Protein AF-A0A3B9D272-F1 (afdb_monomer_lite)

Foldseek 3Di:
DDDDDDDDDDDDDDDDDDDPQDQDFPDWAWPDKDWAPNQDAQAPLGTKIKIKTKTKTKGQCPDPVNVVPPLLQQFDDDPVNIFIWMKIKIKIFRPPLVSAPPDEAEDAADQQKACPCCVQQVQDILRRGCHNVRCVNNRYIYMYIADACFADDDDNGIHIPGTQGHDPVGHDDDDDDADDDDDDPDDPDDDRDDPRGDDDDADPVCVVPPDDDDDPDPVD

pLDDT: mean 87.84, std 15.33, range [36.47, 98.75]

Structure (mmCIF, N/CA/C/O backbone):
data_AF-A0A3B9D272-F1
#
_entry.id   AF-A0A3B9D272-F1
#
loop_
_atom_site.group_PDB
_atom_site.id
_atom_site.type_symbol
_atom_site.label_atom_id
_atom_site.label_alt_id
_atom_site.label_comp_id
_atom_site.label_asym_id
_atom_site.label_entity_id
_atom_site.label_seq_id
_atom_site.pdbx_PDB_ins_code
_atom_site.Cartn_x
_atom_site.Cartn_y
_atom_site.Cartn_z
_atom_site.occupancy
_atom_site.B_iso_or_equiv
_atom_site.auth_seq_id
_atom_site.auth_comp_id
_atom_site.auth_asym_id
_atom_site.auth_atom_id
_atom_site.pdbx_PDB_model_num
ATOM 1 N N . MET A 1 1 ? 36.288 -69.028 22.303 1.00 39.47 1 MET A N 1
ATOM 2 C CA . MET A 1 1 ? 36.303 -68.341 20.995 1.00 39.47 1 MET A CA 1
ATOM 3 C C . MET A 1 1 ? 34.867 -67.950 20.667 1.00 39.47 1 MET A C 1
ATOM 5 O O . MET A 1 1 ? 34.052 -68.845 20.525 1.00 39.47 1 MET A O 1
ATOM 9 N N . SER A 1 2 ? 34.571 -66.645 20.681 1.00 36.47 2 SER A N 1
ATOM 10 C CA . SER A 1 2 ? 33.410 -65.940 20.092 1.00 36.47 2 SER A CA 1
ATOM 11 C C . SER A 1 2 ? 32.922 -64.832 21.037 1.00 36.47 2 SER A C 1
ATOM 13 O O . SER A 1 2 ? 32.119 -65.053 21.938 1.00 36.47 2 SER A O 1
ATOM 15 N N . PHE A 1 3 ? 33.484 -63.636 20.847 1.00 38.12 3 PHE A N 1
ATOM 16 C CA . PHE A 1 3 ? 32.979 -62.374 21.385 1.00 38.12 3 PHE A CA 1
ATOM 17 C C . PHE A 1 3 ? 32.005 -61.795 20.349 1.00 38.12 3 PHE A C 1
ATOM 19 O O . PHE A 1 3 ? 32.434 -61.419 19.259 1.00 38.12 3 PHE A O 1
ATOM 26 N N . PHE A 1 4 ? 30.713 -61.697 20.670 1.00 39.81 4 PHE A N 1
ATOM 27 C CA . PHE A 1 4 ? 29.760 -60.945 19.849 1.00 39.81 4 PHE A CA 1
ATOM 28 C C . PHE A 1 4 ? 29.815 -59.463 20.232 1.00 39.81 4 PHE A C 1
ATOM 30 O O . PHE A 1 4 ? 29.434 -59.061 21.330 1.00 39.81 4 PHE A O 1
ATOM 37 N N . ARG A 1 5 ? 30.331 -58.646 19.314 1.00 42.41 5 ARG A N 1
ATOM 38 C CA . ARG A 1 5 ? 30.467 -57.193 19.439 1.00 42.41 5 ARG A CA 1
ATOM 39 C C . ARG A 1 5 ? 29.167 -56.550 18.939 1.00 42.41 5 ARG A C 1
ATOM 41 O O . ARG A 1 5 ? 28.877 -56.608 17.749 1.00 42.41 5 ARG A O 1
ATOM 48 N N . GLN A 1 6 ? 28.364 -55.974 19.834 1.00 38.12 6 GLN A N 1
ATOM 49 C CA . GLN A 1 6 ? 27.169 -55.216 19.446 1.00 38.12 6 GLN A CA 1
ATOM 50 C C . GLN A 1 6 ? 27.585 -53.893 18.789 1.00 38.12 6 GLN A C 1
ATOM 52 O O . GLN A 1 6 ? 28.195 -53.038 19.430 1.00 38.12 6 GLN A O 1
ATOM 57 N N . ILE A 1 7 ? 27.253 -53.720 17.510 1.00 46.59 7 ILE A N 1
ATOM 58 C CA . ILE A 1 7 ? 27.381 -52.444 16.800 1.00 46.59 7 ILE A CA 1
ATOM 59 C C . ILE A 1 7 ? 26.098 -51.657 17.071 1.00 46.59 7 ILE A C 1
ATOM 61 O O . ILE A 1 7 ? 25.021 -52.028 16.611 1.00 46.59 7 ILE A O 1
ATOM 65 N N . ARG A 1 8 ? 26.203 -50.585 17.859 1.00 45.75 8 ARG A N 1
ATOM 66 C CA . ARG A 1 8 ? 25.129 -49.602 18.026 1.00 45.75 8 ARG A CA 1
ATOM 67 C C . ARG A 1 8 ? 25.249 -48.578 16.904 1.00 45.75 8 ARG A C 1
ATOM 69 O O . ARG A 1 8 ? 26.133 -47.728 16.939 1.00 45.75 8 ARG A O 1
ATOM 76 N N . THR A 1 9 ? 24.383 -48.678 15.905 1.00 41.66 9 THR A N 1
ATOM 77 C CA . THR A 1 9 ? 24.259 -47.667 14.852 1.00 41.66 9 THR A CA 1
ATOM 78 C C . THR A 1 9 ? 23.403 -46.522 15.386 1.00 41.66 9 THR A C 1
ATOM 80 O O . THR A 1 9 ? 22.190 -46.661 15.521 1.00 41.66 9 THR A O 1
ATOM 83 N N . THR A 1 10 ? 24.027 -45.398 15.730 1.00 49.62 10 THR A N 1
ATOM 84 C CA . THR A 1 10 ? 23.311 -44.160 16.062 1.00 49.62 10 THR A CA 1
ATOM 85 C C . THR A 1 10 ? 22.870 -43.497 14.760 1.00 49.62 10 THR A C 1
ATOM 87 O O . THR A 1 10 ? 23.707 -43.066 13.971 1.00 49.62 10 THR A O 1
ATOM 90 N N . VAL A 1 11 ? 21.561 -43.430 14.515 1.00 45.78 11 VAL A N 1
ATOM 91 C CA . VAL A 1 11 ? 20.984 -42.671 13.398 1.00 45.78 11 VAL A CA 1
ATOM 92 C C . VAL A 1 11 ? 20.774 -41.235 13.872 1.00 45.78 11 VAL A C 1
ATOM 94 O O . VAL A 1 11 ? 19.893 -40.974 14.687 1.00 45.78 11 VAL A O 1
ATOM 97 N N . SER A 1 12 ? 21.598 -40.307 13.387 1.00 45.62 12 SER A N 1
ATOM 98 C CA . SER A 1 12 ? 21.379 -38.873 13.589 1.00 45.62 12 SER A CA 1
ATOM 99 C C . SER A 1 12 ? 20.331 -38.379 12.596 1.00 45.62 12 SER A C 1
ATOM 101 O O . SER A 1 12 ? 20.553 -38.392 11.386 1.00 45.62 12 SER A O 1
ATOM 103 N N . LEU A 1 13 ? 19.182 -37.949 13.112 1.00 45.09 13 LEU A N 1
ATOM 104 C CA . LEU A 1 13 ? 18.126 -37.310 12.336 1.00 45.09 13 LEU A CA 1
ATOM 105 C C . LEU A 1 13 ? 18.532 -35.849 12.074 1.00 45.09 13 LEU A C 1
ATOM 107 O O . LEU A 1 13 ? 18.542 -35.035 12.994 1.00 45.09 13 LEU A O 1
ATOM 111 N N . ILE A 1 14 ? 18.907 -35.521 10.837 1.00 52.94 14 ILE A N 1
ATOM 112 C CA . ILE A 1 14 ? 19.152 -34.135 10.414 1.00 52.94 14 ILE A CA 1
ATOM 113 C C . ILE A 1 14 ? 17.802 -33.538 10.012 1.00 52.94 14 ILE A C 1
ATOM 115 O O . ILE A 1 14 ? 17.285 -33.816 8.931 1.00 52.94 14 ILE A O 1
ATOM 119 N N . THR A 1 15 ? 17.209 -32.737 10.892 1.00 50.25 15 THR A N 1
ATOM 120 C CA . THR A 1 15 ? 16.002 -31.964 10.589 1.00 50.25 15 THR A CA 1
ATOM 121 C C . THR A 1 15 ? 16.399 -30.718 9.801 1.00 50.25 15 THR A C 1
ATOM 123 O O . THR A 1 15 ? 16.953 -29.769 10.353 1.00 50.25 15 THR A O 1
ATOM 126 N N . LEU A 1 16 ? 16.132 -30.714 8.494 1.00 49.53 16 LEU A N 1
ATOM 127 C CA . LEU A 1 16 ? 16.293 -29.530 7.654 1.00 49.53 16 LEU A CA 1
ATOM 128 C C . LEU A 1 16 ? 15.109 -28.585 7.921 1.00 49.53 16 LEU A C 1
ATOM 130 O O . LEU A 1 16 ? 14.015 -28.787 7.398 1.00 49.53 16 LEU A O 1
ATOM 134 N N . VAL A 1 17 ? 15.299 -27.580 8.777 1.00 52.72 17 VAL A N 1
ATOM 135 C CA . VAL A 1 17 ? 14.299 -26.523 8.973 1.00 52.72 17 VAL A CA 1
ATOM 136 C C . VAL A 1 17 ? 14.410 -25.565 7.791 1.00 52.72 17 VAL A C 1
ATOM 138 O O . VAL A 1 17 ? 15.343 -24.771 7.711 1.00 52.72 17 VAL A O 1
ATOM 141 N N . ALA A 1 18 ? 13.479 -25.658 6.842 1.00 47.84 18 ALA A N 1
ATOM 142 C CA . ALA A 1 18 ? 13.326 -24.632 5.821 1.00 47.84 18 ALA A CA 1
ATOM 143 C C . ALA A 1 18 ? 12.748 -23.379 6.493 1.00 47.84 18 ALA A C 1
ATOM 145 O O . ALA A 1 18 ? 11.571 -23.359 6.852 1.00 47.84 18 ALA A O 1
ATOM 146 N N . ALA A 1 19 ? 13.572 -22.350 6.695 1.00 51.50 19 ALA A N 1
ATOM 147 C CA . ALA A 1 19 ? 13.067 -21.039 7.073 1.00 51.50 19 ALA A CA 1
ATOM 148 C C . ALA A 1 19 ? 12.277 -20.479 5.877 1.00 51.50 19 ALA A C 1
ATOM 150 O O . ALA A 1 19 ? 12.826 -20.417 4.771 1.00 51.50 19 ALA A O 1
ATOM 151 N N . PRO A 1 20 ? 10.995 -20.111 6.038 1.00 48.50 20 PRO A N 1
ATOM 152 C CA . PRO A 1 20 ? 10.310 -19.375 4.994 1.00 48.50 20 PRO A CA 1
ATOM 153 C C . PRO A 1 20 ? 11.036 -18.037 4.845 1.00 48.50 20 PRO A C 1
ATOM 155 O O . PRO A 1 20 ? 11.132 -17.274 5.801 1.00 48.50 20 PRO A O 1
ATOM 158 N N . ALA A 1 21 ? 11.564 -17.750 3.658 1.00 48.72 21 ALA A N 1
ATOM 159 C CA . ALA A 1 21 ? 11.986 -16.397 3.329 1.00 48.72 21 ALA A CA 1
ATOM 160 C C . ALA A 1 21 ? 10.716 -15.586 3.057 1.00 48.72 21 ALA A C 1
ATOM 162 O O . ALA A 1 21 ? 10.185 -15.526 1.947 1.00 48.72 21 ALA A O 1
ATOM 163 N N . ILE A 1 22 ? 10.169 -15.080 4.153 1.00 54.31 22 ILE A N 1
ATOM 164 C CA . ILE A 1 22 ? 9.138 -14.056 4.196 1.00 54.31 22 ILE A CA 1
ATOM 165 C C . ILE A 1 22 ? 9.867 -12.749 3.849 1.00 54.31 22 ILE A C 1
ATOM 167 O O . ILE A 1 22 ? 11.009 -12.571 4.270 1.00 54.31 22 ILE A O 1
ATOM 171 N N . ALA A 1 23 ? 9.263 -11.835 3.085 1.00 59.72 23 ALA A N 1
ATOM 172 C CA . ALA A 1 23 ? 9.734 -10.452 3.125 1.00 59.72 23 ALA A CA 1
ATOM 173 C C . ALA A 1 23 ? 9.679 -10.021 4.595 1.00 59.72 23 ALA A C 1
ATOM 175 O O . ALA A 1 23 ? 8.598 -9.959 5.181 1.00 59.72 23 ALA A O 1
ATOM 176 N N . GLU A 1 24 ? 10.836 -9.850 5.225 1.00 81.50 24 GLU A N 1
ATOM 177 C CA . GLU A 1 24 ? 10.879 -9.622 6.659 1.00 81.50 24 GLU A CA 1
ATOM 178 C C . GLU A 1 24 ? 10.400 -8.199 6.882 1.00 81.50 24 GLU A C 1
ATOM 180 O O . GLU A 1 24 ? 11.062 -7.233 6.515 1.00 81.50 24 GLU A O 1
ATOM 185 N N . LEU A 1 25 ? 9.190 -8.091 7.415 1.00 89.56 25 LEU A N 1
ATOM 186 C CA . LEU A 1 25 ? 8.688 -6.883 8.033 1.00 89.56 25 LEU A CA 1
ATOM 187 C C . LEU A 1 25 ? 9.717 -6.423 9.067 1.00 89.56 25 LEU A C 1
ATOM 189 O O . LEU A 1 25 ? 9.913 -7.096 10.080 1.00 89.56 25 LEU A O 1
ATOM 193 N N . THR A 1 26 ? 10.394 -5.315 8.790 1.00 93.31 26 THR A N 1
ATOM 194 C CA . THR A 1 26 ? 11.477 -4.816 9.639 1.00 93.31 26 THR A CA 1
ATOM 195 C C . THR A 1 26 ? 10.976 -3.796 10.646 1.00 93.31 26 THR A C 1
ATOM 197 O O . THR A 1 26 ? 11.473 -3.761 11.770 1.00 93.31 26 THR A O 1
ATOM 200 N N . GLU A 1 27 ? 9.980 -2.990 10.275 1.00 95.31 27 GLU A N 1
ATOM 201 C CA . GLU A 1 27 ? 9.506 -1.896 11.118 1.00 95.31 27 GLU A CA 1
ATOM 202 C C . GLU A 1 27 ? 8.062 -1.479 10.800 1.00 95.31 27 GLU A C 1
ATOM 204 O O . GLU A 1 27 ? 7.631 -1.450 9.645 1.00 95.31 27 GLU A O 1
ATOM 209 N N . PHE A 1 28 ? 7.331 -1.102 11.854 1.00 95.81 28 PHE A N 1
ATOM 210 C CA . PHE A 1 28 ? 6.101 -0.319 11.765 1.00 95.81 28 PHE A CA 1
ATOM 211 C C . PHE A 1 28 ? 6.378 1.107 12.230 1.00 95.81 28 PHE A C 1
ATOM 213 O O . PHE A 1 28 ? 6.487 1.368 13.429 1.00 95.81 28 PHE A O 1
ATOM 220 N N . GLU A 1 29 ? 6.424 2.040 11.293 1.00 97.81 29 GLU A N 1
ATOM 221 C CA . GLU A 1 29 ? 6.587 3.455 11.587 1.00 97.81 29 GLU A CA 1
ATOM 222 C C . GLU A 1 29 ? 5.207 4.112 11.686 1.00 97.81 29 GLU A C 1
ATOM 224 O O . GLU A 1 29 ? 4.547 4.366 10.680 1.00 97.81 29 GLU A O 1
ATOM 229 N N . ILE A 1 30 ? 4.737 4.390 12.903 1.00 98.06 30 ILE A N 1
ATOM 230 C CA . ILE A 1 30 ? 3.478 5.118 13.103 1.00 98.06 30 ILE A CA 1
ATOM 231 C C . ILE A 1 30 ? 3.755 6.617 13.088 1.00 98.06 30 ILE A C 1
ATOM 233 O O . ILE A 1 30 ? 4.339 7.158 14.024 1.00 98.06 30 ILE A O 1
ATOM 237 N N . THR A 1 31 ? 3.279 7.300 12.052 1.00 97.19 31 THR A N 1
ATOM 238 C CA . THR A 1 31 ? 3.516 8.736 11.859 1.00 97.19 31 THR A CA 1
ATOM 239 C C . THR A 1 31 ? 2.399 9.597 12.433 1.00 97.19 31 THR A C 1
ATOM 241 O O . THR A 1 31 ? 2.619 10.760 12.774 1.00 97.19 31 THR A O 1
ATOM 244 N N . ARG A 1 32 ? 1.178 9.055 12.555 1.00 97.69 32 ARG A N 1
ATOM 245 C CA . ARG A 1 32 ? 0.027 9.825 13.035 1.00 97.69 32 ARG A CA 1
ATOM 246 C C . ARG A 1 32 ? -1.024 8.955 13.707 1.00 97.69 32 ARG A C 1
ATOM 248 O O . ARG A 1 32 ? -1.359 7.882 13.217 1.00 97.69 32 ARG A O 1
ATOM 255 N N . ARG A 1 33 ? -1.602 9.477 14.789 1.00 98.19 33 ARG A N 1
ATOM 256 C CA . ARG A 1 33 ? -2.850 8.996 15.392 1.00 98.19 33 ARG A CA 1
ATOM 257 C C . ARG A 1 33 ? -3.806 10.167 15.551 1.00 98.19 33 ARG A C 1
ATOM 259 O O . ARG A 1 33 ? -3.387 11.241 15.974 1.00 98.19 33 ARG A O 1
ATOM 266 N N . GLU A 1 34 ? -5.062 9.987 15.172 1.00 98.12 34 GLU A N 1
ATOM 267 C CA . GLU A 1 34 ? -6.082 11.033 15.256 1.00 98.12 34 GLU A CA 1
ATOM 268 C C . GLU A 1 34 ? -7.479 10.443 15.500 1.00 98.12 34 GLU A C 1
ATOM 270 O O . GLU A 1 34 ? -7.737 9.313 15.079 1.00 98.12 34 GLU A O 1
ATOM 275 N N . PRO A 1 35 ? -8.419 11.197 16.097 1.00 98.44 35 PRO A N 1
ATOM 276 C CA . PRO A 1 35 ? -9.814 10.777 16.165 1.00 98.44 35 PRO A CA 1
ATOM 277 C C . PRO A 1 35 ? -10.397 10.537 14.768 1.00 98.44 35 PRO A C 1
ATOM 279 O O . PRO A 1 35 ? -10.338 11.395 13.883 1.00 98.44 35 PRO A O 1
ATOM 282 N N . PHE A 1 36 ? -11.015 9.378 14.563 1.00 98.44 36 PHE A N 1
ATOM 283 C CA . PHE A 1 36 ? -11.736 9.075 13.335 1.00 98.44 36 PHE A CA 1
ATOM 284 C C . PHE A 1 36 ? -13.126 9.719 13.353 1.00 98.44 36 PHE A C 1
ATOM 286 O O . PHE A 1 36 ? -13.784 9.791 14.390 1.00 98.44 36 PHE A O 1
ATOM 293 N N . ALA A 1 37 ? -13.584 10.191 12.187 1.00 97.00 37 ALA A N 1
ATOM 294 C CA . ALA A 1 37 ? -14.906 10.795 12.008 1.00 97.00 37 ALA A CA 1
ATOM 295 C C . ALA A 1 37 ? -15.230 11.910 13.028 1.00 97.00 37 ALA A C 1
ATOM 297 O O . ALA A 1 37 ? -16.355 12.004 13.515 1.00 97.00 37 ALA A O 1
ATOM 298 N N . GLY A 1 38 ? -14.230 12.728 13.378 1.00 96.50 38 GLY A N 1
ATOM 299 C CA . GLY A 1 38 ? -14.386 13.819 14.345 1.00 96.50 38 GLY A CA 1
ATOM 300 C C . GLY A 1 38 ? -14.637 13.355 15.784 1.00 96.50 38 GLY A C 1
ATOM 301 O O . GLY A 1 38 ? -15.215 14.108 16.557 1.00 96.50 38 GLY A O 1
ATOM 302 N N . GLY A 1 39 ? -14.251 12.123 16.137 1.00 97.25 39 GLY A N 1
ATOM 303 C CA . GLY A 1 39 ? -14.485 11.556 17.469 1.00 97.25 39 GLY A CA 1
ATOM 304 C C . GLY A 1 39 ? -15.893 10.993 17.668 1.00 97.25 39 GLY A C 1
ATOM 305 O O . GLY A 1 39 ? -16.286 10.732 18.800 1.00 97.25 39 GLY A O 1
ATOM 306 N N . LYS A 1 40 ? -16.661 10.798 16.586 1.00 97.75 40 LYS A N 1
ATOM 307 C CA . LYS A 1 40 ? -17.984 10.164 16.640 1.00 97.75 40 LYS A CA 1
ATOM 308 C C . LYS A 1 40 ? -17.913 8.813 17.361 1.00 97.75 40 LYS A C 1
ATOM 310 O O . LYS A 1 40 ? -17.079 7.971 17.033 1.00 97.75 40 LYS A O 1
ATOM 315 N N . GLU A 1 41 ? -18.851 8.589 18.274 1.00 98.25 41 GLU A N 1
ATOM 316 C CA . GLU A 1 41 ? -19.031 7.301 18.942 1.00 98.25 41 GLU A CA 1
ATOM 317 C C . GLU A 1 41 ? -19.864 6.327 18.096 1.00 98.25 41 GLU A C 1
ATOM 319 O O . GLU A 1 41 ? -20.805 6.711 17.390 1.00 98.25 41 GLU A O 1
ATOM 324 N N . PHE A 1 42 ? -19.530 5.038 18.181 1.00 98.38 42 PHE A N 1
ATOM 325 C CA . PHE A 1 42 ? -20.177 3.967 17.429 1.00 98.38 42 PHE A CA 1
ATOM 326 C C . PHE A 1 42 ? -20.789 2.921 18.363 1.00 98.38 42 PHE A C 1
ATOM 328 O O . PHE A 1 42 ? -20.230 1.849 18.591 1.00 98.38 42 PHE A O 1
ATOM 335 N N . GLY A 1 43 ? -21.991 3.211 18.865 1.00 97.19 43 GLY A N 1
ATOM 336 C CA . GLY A 1 43 ? -22.686 2.317 19.795 1.00 97.19 43 GLY A CA 1
ATOM 337 C C . GLY A 1 43 ? -21.885 2.122 21.083 1.00 97.19 43 GLY A C 1
ATOM 338 O O . GLY A 1 43 ? -21.223 3.044 21.544 1.00 97.19 43 GLY A O 1
ATOM 339 N N . THR A 1 44 ? -21.917 0.915 21.648 1.00 97.31 44 THR A N 1
ATOM 340 C CA . THR A 1 44 ? -21.217 0.601 22.906 1.00 97.31 44 THR A CA 1
ATOM 341 C C . THR A 1 44 ? -19.702 0.471 22.757 1.00 97.31 44 THR A C 1
ATOM 343 O O . THR A 1 44 ? -19.006 0.462 23.762 1.00 97.31 44 THR A O 1
ATOM 346 N N . VAL A 1 45 ? -19.185 0.373 21.526 1.00 98.44 45 VAL A N 1
ATOM 347 C CA . VAL A 1 45 ? -17.740 0.266 21.254 1.00 98.44 45 VAL A CA 1
ATOM 348 C C . VAL A 1 45 ? -17.028 1.609 21.465 1.00 98.44 45 VAL A C 1
ATOM 350 O O . VAL A 1 45 ? -15.835 1.636 21.749 1.00 98.44 45 VAL A O 1
ATOM 353 N N . GLY A 1 46 ? -17.758 2.725 21.350 1.00 98.50 46 GLY A N 1
ATOM 354 C CA . GLY A 1 46 ? -17.223 4.071 21.552 1.00 98.50 46 GLY A CA 1
ATOM 355 C C . GLY A 1 46 ? -16.562 4.673 20.310 1.00 98.50 46 GLY A C 1
ATOM 356 O O . GLY A 1 46 ? -16.881 4.317 19.170 1.00 98.50 46 GLY A O 1
ATOM 357 N N . ALA A 1 47 ? -15.698 5.663 20.532 1.00 98.50 47 ALA A N 1
ATOM 358 C CA . ALA A 1 47 ? -14.982 6.370 19.474 1.00 98.50 47 ALA A CA 1
ATOM 359 C C . ALA A 1 47 ? -13.875 5.508 18.846 1.00 98.50 47 ALA A C 1
ATOM 361 O O . ALA A 1 47 ? -13.381 4.550 19.442 1.00 98.50 47 ALA A O 1
ATOM 362 N N . TYR A 1 48 ? -13.476 5.867 17.628 1.00 98.69 48 TYR A N 1
ATOM 363 C CA . TYR A 1 48 ? -12.386 5.220 16.897 1.00 98.69 48 TYR A CA 1
ATOM 364 C C . TYR A 1 48 ? -11.238 6.194 16.660 1.00 98.69 48 TYR A C 1
ATOM 366 O O . TYR A 1 48 ? -11.448 7.401 16.528 1.00 98.69 48 TYR A O 1
ATOM 374 N N . GLU A 1 49 ? -10.039 5.648 16.509 1.00 98.56 49 GLU A N 1
ATOM 375 C CA . GLU A 1 49 ? -8.863 6.358 16.022 1.00 98.56 49 GLU A CA 1
ATOM 376 C C . GLU A 1 49 ? -8.522 5.920 14.597 1.00 98.56 49 GLU A C 1
ATOM 378 O O . GLU A 1 49 ? -8.724 4.765 14.210 1.00 98.56 49 GLU A O 1
ATOM 383 N N . ARG A 1 50 ? -7.963 6.851 13.822 1.00 98.50 50 ARG A N 1
ATOM 384 C CA . ARG A 1 50 ? -7.183 6.550 12.627 1.00 98.50 50 ARG A CA 1
ATOM 385 C C . ARG A 1 50 ? -5.707 6.603 12.977 1.00 98.50 50 ARG A C 1
ATOM 387 O O . ARG A 1 50 ? -5.214 7.619 13.458 1.00 98.50 50 ARG A O 1
ATOM 394 N N . ILE A 1 51 ? -5.013 5.521 12.665 1.00 98.44 51 ILE A N 1
ATOM 395 C CA . ILE A 1 51 ? -3.574 5.373 12.822 1.00 98.44 51 ILE A CA 1
ATOM 396 C C . ILE A 1 51 ? -2.985 5.268 11.416 1.00 98.44 51 ILE A C 1
ATOM 398 O O . ILE A 1 51 ? -3.348 4.367 10.662 1.00 98.44 51 ILE A O 1
ATOM 402 N N . SER A 1 52 ? -2.100 6.189 11.059 1.00 97.88 52 SER A N 1
ATOM 403 C CA . SER A 1 52 ? -1.411 6.208 9.770 1.00 97.88 52 SER A CA 1
ATOM 404 C C . SER A 1 52 ? 0.085 6.025 9.976 1.00 97.88 52 SER A C 1
ATOM 406 O O . SER A 1 52 ? 0.636 6.431 11.003 1.00 97.88 52 SER A O 1
ATOM 408 N N . GLY A 1 53 ? 0.738 5.415 8.996 1.00 97.56 53 GLY A N 1
ATOM 409 C CA . GLY A 1 53 ? 2.155 5.115 9.083 1.00 97.56 53 GLY A CA 1
ATOM 410 C C . GLY A 1 53 ? 2.717 4.519 7.807 1.00 97.56 53 GLY A C 1
ATOM 411 O O . GLY A 1 53 ? 2.043 4.496 6.777 1.00 97.56 53 GLY A O 1
ATOM 412 N N . THR A 1 54 ? 3.924 3.993 7.932 1.00 97.75 54 THR A N 1
ATOM 413 C CA . THR A 1 54 ? 4.654 3.281 6.889 1.00 97.75 54 THR A CA 1
ATOM 414 C C . THR A 1 54 ? 5.095 1.935 7.447 1.00 97.75 54 THR A C 1
ATOM 416 O O . THR A 1 54 ? 5.518 1.826 8.597 1.00 97.75 54 THR A O 1
ATOM 419 N N . VAL A 1 55 ? 4.966 0.891 6.641 1.00 97.38 55 VAL A N 1
ATOM 420 C CA . VAL A 1 55 ? 5.489 -0.440 6.942 1.00 97.38 55 VAL A CA 1
ATOM 421 C C . VAL A 1 55 ? 6.751 -0.646 6.124 1.00 97.38 55 VAL A C 1
ATOM 423 O O . VAL A 1 55 ? 6.705 -0.475 4.907 1.00 97.38 55 VAL A O 1
ATOM 426 N N . HIS A 1 56 ? 7.856 -1.010 6.768 1.00 97.62 56 HIS A N 1
ATOM 427 C CA . HIS A 1 56 ? 9.138 -1.244 6.104 1.00 97.62 56 HIS A CA 1
ATOM 428 C C . HIS A 1 56 ? 9.428 -2.739 5.993 1.00 97.62 56 HIS A C 1
ATOM 430 O O . HIS A 1 56 ? 9.136 -3.517 6.906 1.00 97.62 56 HIS A O 1
ATOM 436 N N . PHE A 1 57 ? 10.002 -3.139 4.861 1.00 96.00 57 PHE A N 1
ATOM 437 C CA . PHE A 1 57 ? 10.288 -4.527 4.520 1.00 96.00 57 PHE A CA 1
ATOM 438 C C . PHE A 1 57 ? 11.712 -4.679 3.998 1.00 96.00 57 PHE A C 1
ATOM 440 O O . PHE A 1 57 ? 12.243 -3.792 3.326 1.00 96.00 57 PHE A O 1
ATOM 447 N N . SER A 1 58 ? 12.291 -5.855 4.240 1.00 95.44 58 SER A N 1
ATOM 448 C CA . SER A 1 58 ? 13.582 -6.253 3.689 1.00 95.44 58 SER A CA 1
ATOM 449 C C . SER A 1 58 ? 13.522 -7.671 3.128 1.00 95.44 58 SER A C 1
ATOM 451 O O . SER A 1 58 ? 13.212 -8.633 3.839 1.00 95.44 58 SER A O 1
ATOM 453 N N . ILE A 1 59 ? 13.846 -7.834 1.846 1.00 93.81 59 ILE A N 1
ATOM 454 C CA . ILE A 1 59 ? 13.824 -9.130 1.160 1.00 93.81 59 ILE A CA 1
ATOM 455 C C . ILE A 1 59 ? 15.233 -9.551 0.737 1.00 93.81 59 ILE A C 1
ATOM 457 O O . ILE A 1 59 ? 16.008 -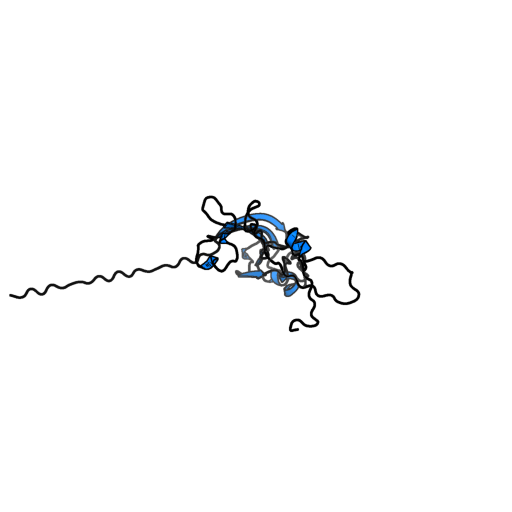8.753 0.211 1.00 93.81 59 ILE A O 1
ATOM 461 N N . ASP A 1 60 ? 15.572 -10.815 0.992 1.00 93.25 60 ASP A N 1
ATOM 462 C CA . ASP A 1 60 ? 16.777 -11.441 0.445 1.00 93.25 60 ASP A CA 1
ATOM 463 C C . ASP A 1 60 ? 16.511 -11.819 -1.024 1.00 93.25 60 ASP A C 1
ATOM 465 O O . ASP A 1 60 ? 15.668 -12.691 -1.279 1.00 93.25 60 ASP A O 1
ATOM 469 N N . PRO A 1 61 ? 17.197 -11.194 -2.000 1.00 93.50 61 PRO A N 1
ATOM 470 C CA . PRO A 1 61 ? 16.985 -11.480 -3.416 1.00 93.50 61 PRO A CA 1
ATOM 471 C C . PRO A 1 61 ? 17.454 -12.887 -3.822 1.00 93.50 61 PRO A C 1
ATOM 473 O O . PRO A 1 61 ? 17.040 -13.395 -4.861 1.00 93.50 61 PRO A O 1
ATOM 476 N N . THR A 1 62 ? 18.304 -13.536 -3.021 1.00 92.25 62 THR A N 1
ATOM 477 C CA . THR A 1 62 ? 18.857 -14.870 -3.308 1.00 92.25 62 THR A CA 1
ATOM 478 C C . THR A 1 62 ? 18.012 -16.010 -2.743 1.00 92.25 62 THR A C 1
ATOM 480 O O . THR A 1 62 ? 18.174 -17.168 -3.146 1.00 92.25 62 THR A O 1
ATOM 483 N N . ALA A 1 63 ? 17.076 -15.699 -1.843 1.00 91.62 63 ALA A N 1
ATOM 484 C CA . ALA A 1 63 ? 16.226 -16.696 -1.223 1.00 91.62 63 ALA A CA 1
ATOM 485 C C . ALA A 1 63 ? 15.297 -17.374 -2.240 1.00 91.62 63 ALA A C 1
ATOM 487 O O . ALA A 1 63 ? 14.763 -16.756 -3.160 1.00 91.62 63 ALA A O 1
ATOM 488 N N . LYS A 1 64 ? 15.048 -18.673 -2.043 1.00 90.31 64 LYS A N 1
ATOM 489 C CA . LYS A 1 64 ? 14.259 -19.492 -2.978 1.00 90.31 64 LYS A CA 1
ATOM 490 C C . LYS A 1 64 ? 12.836 -18.960 -3.209 1.00 90.31 64 LYS A C 1
ATOM 492 O O . LYS A 1 64 ? 12.331 -19.076 -4.319 1.00 90.31 64 LYS A O 1
ATOM 497 N N . SER A 1 65 ? 12.187 -18.398 -2.189 1.00 86.94 65 SER A N 1
ATOM 498 C CA . SER A 1 65 ? 10.846 -17.799 -2.319 1.00 86.94 65 SER A CA 1
ATOM 499 C C . SER A 1 65 ? 10.851 -16.501 -3.129 1.00 86.94 65 SER A C 1
ATOM 501 O O . SER A 1 65 ? 9.857 -16.189 -3.776 1.00 86.94 65 SER A O 1
ATOM 503 N N . SER A 1 66 ? 11.970 -15.780 -3.141 1.00 90.56 66 SER A N 1
ATOM 504 C CA . SER A 1 66 ? 12.137 -14.510 -3.847 1.00 90.56 66 SER A CA 1
ATOM 505 C C . SER A 1 66 ? 12.382 -14.687 -5.348 1.00 90.56 66 SER A C 1
ATOM 507 O O . SER A 1 66 ? 12.147 -13.764 -6.117 1.00 90.56 66 SER A O 1
ATOM 509 N N . GLN A 1 67 ? 12.798 -15.879 -5.791 1.00 87.44 67 GLN A N 1
ATOM 510 C CA . GLN A 1 67 ? 13.141 -16.166 -7.195 1.00 87.44 67 GLN A CA 1
ATOM 511 C C . GLN A 1 67 ? 11.967 -16.021 -8.175 1.00 87.44 67 GLN A C 1
ATOM 513 O O . GLN A 1 67 ? 12.182 -15.953 -9.382 1.00 87.44 67 GLN A O 1
ATOM 518 N N . GLN A 1 68 ? 10.728 -16.001 -7.678 1.00 92.06 68 GLN A N 1
ATOM 519 C CA . GLN A 1 68 ? 9.538 -15.760 -8.501 1.00 92.06 68 GLN A CA 1
ATOM 520 C C . GLN A 1 68 ? 9.277 -14.268 -8.752 1.00 92.06 68 GLN A C 1
ATOM 522 O O . GLN A 1 68 ? 8.443 -13.931 -9.591 1.00 92.06 68 GLN A O 1
ATOM 527 N N . ILE A 1 69 ? 9.962 -13.376 -8.031 1.00 92.25 69 ILE A N 1
ATOM 528 C CA . ILE A 1 69 ? 9.809 -11.930 -8.174 1.00 92.25 69 ILE A CA 1
ATOM 529 C C . ILE A 1 69 ? 10.708 -11.473 -9.319 1.00 92.25 69 ILE A C 1
ATOM 531 O O . ILE A 1 69 ? 11.933 -11.576 -9.255 1.00 92.25 69 ILE A O 1
ATOM 535 N N . VAL A 1 70 ? 10.073 -10.974 -10.375 1.00 92.25 70 VAL A N 1
ATOM 536 C CA . VAL A 1 70 ? 10.753 -10.501 -11.583 1.00 92.25 70 VAL A CA 1
ATOM 537 C C . VAL A 1 70 ? 11.691 -9.343 -11.242 1.00 92.25 70 VAL A C 1
ATOM 539 O O . VAL A 1 70 ? 11.343 -8.457 -10.465 1.00 92.25 70 VAL A O 1
ATOM 542 N N . ASP A 1 71 ? 12.890 -9.382 -11.824 1.00 92.31 71 ASP A N 1
ATOM 543 C CA . ASP A 1 71 ? 13.941 -8.363 -11.728 1.00 92.31 71 ASP A CA 1
ATOM 544 C C . ASP A 1 71 ? 14.444 -8.024 -10.318 1.00 92.31 71 ASP A C 1
ATOM 546 O O . ASP A 1 71 ? 15.254 -7.108 -10.155 1.00 92.31 71 ASP A O 1
ATOM 550 N N . LEU A 1 72 ? 14.062 -8.793 -9.295 1.00 93.50 72 LEU A N 1
ATOM 551 C CA . LEU A 1 72 ? 14.493 -8.544 -7.923 1.00 93.50 72 LEU A CA 1
ATOM 552 C C . LEU A 1 72 ? 16.020 -8.604 -7.773 1.00 93.50 72 LEU A C 1
ATOM 554 O O . LEU A 1 72 ? 16.601 -7.803 -7.047 1.00 93.50 72 LEU A O 1
ATOM 558 N N . GLN A 1 73 ? 16.689 -9.495 -8.510 1.00 92.31 73 GLN A N 1
ATOM 559 C CA . GLN A 1 73 ? 18.152 -9.599 -8.540 1.00 92.31 73 GLN A CA 1
ATOM 560 C C . GLN A 1 73 ? 18.852 -8.352 -9.104 1.00 92.31 73 GLN A C 1
ATOM 562 O O . GLN A 1 73 ? 20.068 -8.214 -8.978 1.00 92.31 73 GLN A O 1
ATOM 567 N N . HIS A 1 74 ? 18.108 -7.473 -9.773 1.00 93.69 74 HIS A N 1
ATOM 568 C CA . HIS A 1 74 ? 18.613 -6.222 -10.323 1.00 93.69 74 HIS A CA 1
ATOM 569 C C . HIS A 1 74 ? 18.279 -5.017 -9.438 1.00 93.69 74 HIS A C 1
ATOM 571 O O . HIS A 1 74 ? 18.752 -3.916 -9.722 1.00 93.69 74 HIS A O 1
ATOM 577 N N . ALA A 1 75 ? 17.474 -5.190 -8.388 1.00 94.06 75 ALA A N 1
ATOM 578 C CA . ALA A 1 75 ? 17.146 -4.117 -7.464 1.00 94.06 75 ALA A CA 1
ATOM 579 C C . ALA A 1 75 ? 18.365 -3.713 -6.613 1.00 94.06 75 ALA A C 1
ATOM 581 O O . ALA A 1 75 ? 19.206 -4.555 -6.286 1.00 94.06 75 ALA A O 1
ATOM 582 N N . PRO A 1 76 ? 18.486 -2.426 -6.241 1.00 94.25 76 PRO A N 1
ATOM 583 C CA . PRO A 1 76 ? 19.529 -1.979 -5.332 1.00 94.25 76 PRO A CA 1
ATOM 584 C C . PRO A 1 76 ? 19.400 -2.669 -3.970 1.00 94.25 76 PRO A C 1
ATOM 586 O O . PRO A 1 76 ? 18.302 -2.804 -3.426 1.00 94.25 76 PRO A O 1
ATOM 589 N N . THR A 1 77 ? 20.544 -3.052 -3.406 1.00 95.31 77 THR A N 1
ATOM 590 C CA . THR A 1 77 ? 20.635 -3.668 -2.081 1.00 95.31 77 THR A CA 1
ATOM 591 C C . THR A 1 77 ? 21.331 -2.754 -1.080 1.00 95.31 77 THR A C 1
ATOM 593 O O . THR A 1 77 ? 22.171 -1.930 -1.447 1.00 95.31 77 THR A O 1
ATOM 596 N N . ASP A 1 78 ? 21.024 -2.933 0.199 1.00 95.06 78 ASP A N 1
ATOM 597 C CA . ASP A 1 78 ? 21.775 -2.328 1.297 1.00 95.06 78 ASP A CA 1
ATOM 598 C C . ASP A 1 78 ? 23.134 -3.015 1.547 1.00 95.06 78 ASP A C 1
ATOM 600 O O . ASP A 1 78 ? 23.559 -3.917 0.818 1.00 95.06 78 ASP A O 1
ATOM 604 N N . ALA A 1 79 ? 23.831 -2.583 2.605 1.00 96.50 79 ALA A N 1
ATOM 605 C CA . ALA A 1 79 ? 25.120 -3.139 3.023 1.00 96.50 79 ALA A CA 1
ATOM 606 C C . ALA A 1 79 ? 25.047 -4.613 3.470 1.00 96.50 79 ALA A C 1
ATOM 608 O O . ALA A 1 79 ? 26.076 -5.283 3.531 1.00 96.50 79 ALA A O 1
ATOM 609 N N . SER A 1 80 ? 23.851 -5.117 3.776 1.00 93.94 80 SER A N 1
ATOM 610 C CA . SER A 1 80 ? 23.589 -6.520 4.099 1.00 93.94 80 SER A CA 1
ATOM 611 C C . SER A 1 80 ? 23.185 -7.338 2.869 1.00 93.94 80 SER A C 1
ATOM 613 O O . SER A 1 80 ? 22.902 -8.527 3.003 1.00 93.94 80 SER A O 1
ATOM 615 N N . GLY A 1 81 ? 23.175 -6.735 1.676 1.00 95.06 81 GLY A N 1
ATOM 616 C CA . GLY A 1 81 ? 22.803 -7.404 0.432 1.00 95.06 81 GLY A CA 1
ATOM 617 C C . GLY A 1 81 ? 21.296 -7.617 0.276 1.00 95.06 81 GLY A C 1
ATOM 618 O O . GLY A 1 81 ? 20.889 -8.443 -0.538 1.00 95.06 81 GLY A O 1
ATOM 619 N N . ARG A 1 82 ? 20.461 -6.893 1.034 1.00 95.50 82 ARG A N 1
ATOM 620 C CA . ARG A 1 82 ? 19.000 -7.040 1.002 1.00 95.50 82 ARG A CA 1
ATOM 621 C C . ARG A 1 82 ? 18.332 -5.884 0.277 1.00 95.50 82 ARG A C 1
ATOM 623 O O . ARG A 1 82 ? 18.820 -4.756 0.297 1.00 95.50 82 ARG A O 1
ATOM 630 N N . VAL A 1 83 ? 17.205 -6.168 -0.365 1.00 95.94 83 VAL A N 1
ATOM 631 C CA . VAL A 1 83 ? 16.395 -5.166 -1.063 1.00 95.94 83 VAL A CA 1
ATOM 632 C C . VAL A 1 83 ? 15.365 -4.620 -0.081 1.00 95.94 83 VAL A C 1
ATOM 634 O O . VAL A 1 83 ? 14.556 -5.377 0.458 1.00 95.94 83 VAL A O 1
ATOM 637 N N . ASN A 1 84 ? 15.391 -3.310 0.150 1.00 96.12 84 ASN A N 1
ATOM 638 C CA . ASN A 1 84 ? 14.469 -2.643 1.065 1.00 96.12 84 ASN A CA 1
ATOM 639 C C . ASN A 1 84 ? 13.369 -1.919 0.292 1.00 96.12 84 ASN A C 1
ATOM 641 O O . ASN A 1 84 ? 13.622 -1.311 -0.749 1.00 96.12 84 ASN A O 1
ATOM 645 N N . PHE A 1 85 ? 12.153 -1.983 0.816 1.00 96.25 85 PHE A N 1
ATOM 646 C CA . PHE A 1 85 ? 10.981 -1.304 0.273 1.00 96.25 85 PHE A CA 1
ATOM 647 C C . PHE A 1 85 ? 9.989 -1.022 1.399 1.00 96.25 85 PHE A C 1
ATOM 649 O O . PHE A 1 85 ? 10.132 -1.536 2.511 1.00 96.25 85 PHE A O 1
ATOM 656 N N . SER A 1 86 ? 8.978 -0.204 1.132 1.00 97.44 86 SER A N 1
ATOM 657 C CA . SER A 1 86 ? 7.975 0.132 2.140 1.00 97.44 86 SER A CA 1
ATOM 658 C C . SER A 1 86 ? 6.572 0.216 1.555 1.00 97.44 86 SER A C 1
ATOM 660 O O . SER A 1 86 ? 6.387 0.145 0.344 1.00 97.44 86 SER A O 1
ATOM 662 N N . ALA A 1 87 ? 5.559 0.322 2.406 1.00 97.12 87 ALA A N 1
ATOM 663 C CA . ALA A 1 87 ? 4.183 0.550 1.988 1.00 97.12 87 ALA A CA 1
ATOM 664 C C . ALA A 1 87 ? 3.458 1.454 2.979 1.00 97.12 87 ALA A C 1
ATOM 666 O O . ALA A 1 87 ? 3.675 1.361 4.189 1.00 97.12 87 ALA A O 1
ATOM 667 N N . ASP A 1 88 ? 2.548 2.283 2.478 1.00 97.31 88 ASP A N 1
ATOM 668 C CA . ASP A 1 88 ? 1.681 3.083 3.341 1.00 97.31 88 ASP A CA 1
ATOM 669 C C . ASP A 1 88 ? 0.808 2.169 4.213 1.00 97.31 88 ASP A C 1
ATOM 671 O O . ASP A 1 88 ? 0.352 1.120 3.755 1.00 97.31 88 ASP A O 1
ATOM 675 N N . LEU A 1 89 ? 0.502 2.599 5.437 1.00 97.50 89 LEU A N 1
ATOM 676 C CA . LEU A 1 89 ? -0.367 1.919 6.397 1.00 97.50 89 LEU A CA 1
ATOM 677 C C . LEU A 1 89 ? -1.506 2.836 6.834 1.00 97.50 89 LEU A C 1
ATOM 679 O O . LEU A 1 89 ? -1.319 4.018 7.127 1.00 97.50 89 LEU A O 1
ATOM 683 N N . THR A 1 90 ? -2.708 2.282 6.946 1.00 97.94 90 THR A N 1
ATOM 684 C CA . THR A 1 90 ? -3.816 2.929 7.649 1.00 97.94 90 THR A CA 1
ATOM 685 C C . THR A 1 90 ? -4.577 1.889 8.451 1.00 97.94 90 THR A C 1
ATOM 687 O O . THR A 1 90 ? -4.967 0.853 7.917 1.00 97.94 90 THR A O 1
ATOM 690 N N . ILE A 1 91 ? -4.825 2.187 9.721 1.00 98.38 91 ILE A N 1
ATOM 691 C CA . ILE A 1 91 ? -5.619 1.366 10.627 1.00 98.38 91 ILE A CA 1
ATOM 692 C C . ILE A 1 91 ? -6.746 2.226 11.197 1.00 98.38 91 ILE A C 1
ATOM 694 O O . ILE A 1 91 ? -6.525 3.369 11.594 1.00 98.38 91 ILE A O 1
ATOM 698 N N . LEU A 1 92 ? -7.954 1.671 11.248 1.00 98.62 92 LEU A N 1
ATOM 699 C CA . LEU A 1 92 ? -9.040 2.162 12.089 1.00 98.62 92 LEU A CA 1
ATOM 700 C C . LEU A 1 92 ? -9.234 1.181 13.238 1.00 98.62 92 LEU A C 1
ATOM 702 O O . LEU A 1 92 ? -9.447 -0.006 12.993 1.00 98.62 92 LEU A O 1
ATOM 706 N N . ALA A 1 93 ? -9.176 1.667 14.472 1.00 98.62 93 ALA A N 1
ATOM 707 C CA . ALA A 1 93 ? -9.342 0.845 15.667 1.00 98.62 93 ALA A CA 1
ATOM 708 C C . ALA A 1 93 ? -10.177 1.582 16.725 1.00 98.62 93 ALA A C 1
ATOM 710 O O . ALA A 1 93 ? -10.164 2.817 16.736 1.00 98.62 93 ALA A O 1
ATOM 711 N N . PRO A 1 94 ? -10.892 0.863 17.612 1.00 98.56 94 PRO A N 1
ATOM 712 C CA . PRO A 1 94 ? -11.493 1.472 18.794 1.00 98.56 94 PRO A CA 1
ATOM 713 C C . PRO A 1 94 ? -10.446 2.246 19.602 1.00 98.56 94 PRO A C 1
ATOM 715 O O . PRO A 1 94 ? -9.330 1.756 19.780 1.00 98.56 94 PRO A O 1
ATOM 718 N N . ALA A 1 95 ? -10.807 3.426 20.110 1.00 98.31 95 ALA A N 1
ATOM 719 C CA . ALA A 1 95 ? -9.933 4.191 21.001 1.00 98.31 95 ALA A CA 1
ATOM 720 C C . ALA A 1 95 ? -9.665 3.428 22.314 1.00 98.31 95 ALA A C 1
ATOM 722 O O . ALA A 1 95 ? -8.553 3.448 22.834 1.00 98.31 95 ALA A O 1
ATOM 723 N N . ASP A 1 96 ? -10.668 2.693 22.808 1.00 97.88 96 ASP A N 1
ATOM 724 C CA . ASP A 1 96 ? -10.499 1.666 23.837 1.00 97.88 96 ASP A CA 1
ATOM 725 C C . ASP A 1 96 ? -10.396 0.283 23.180 1.00 97.88 96 ASP A C 1
ATOM 727 O O . ASP A 1 96 ? -11.396 -0.326 22.790 1.00 97.88 96 ASP A O 1
ATOM 731 N N . LEU A 1 97 ? -9.171 -0.235 23.074 1.00 97.19 97 LEU A N 1
ATOM 732 C CA . LEU A 1 97 ? -8.902 -1.533 22.452 1.00 97.19 97 LEU A CA 1
ATOM 733 C C . LEU A 1 97 ? -9.547 -2.720 23.185 1.00 97.19 97 LEU A C 1
ATOM 735 O O . LEU A 1 97 ? -9.684 -3.780 22.576 1.00 97.19 97 LEU A O 1
ATOM 739 N N . SER A 1 98 ? -9.987 -2.570 24.441 1.00 97.56 98 SER A N 1
ATOM 740 C CA . SER A 1 98 ? -10.750 -3.623 25.129 1.00 97.56 98 SER A CA 1
ATOM 741 C C . SER A 1 98 ? -12.120 -3.877 24.485 1.00 97.56 98 SER A C 1
ATOM 743 O O . SER A 1 98 ? -12.673 -4.965 24.628 1.00 97.56 98 SER A O 1
ATOM 745 N N . GLN A 1 99 ? -12.631 -2.907 23.715 1.00 98.12 99 GLN A N 1
ATOM 746 C CA . GLN A 1 99 ? -13.874 -3.015 22.945 1.00 98.12 99 GLN A CA 1
ATOM 747 C C . GLN A 1 99 ? -13.668 -3.600 21.538 1.00 98.12 99 GLN A C 1
ATOM 749 O O . GLN A 1 99 ? -14.621 -3.724 20.762 1.00 98.12 99 GLN A O 1
ATOM 754 N N . ALA A 1 100 ? -12.431 -3.946 21.168 1.00 97.38 100 ALA A N 1
ATOM 755 C CA . ALA A 1 100 ? -12.153 -4.563 19.881 1.00 97.38 100 ALA A CA 1
ATOM 756 C C . ALA A 1 100 ? -12.706 -5.994 19.814 1.00 97.38 100 ALA A C 1
ATOM 758 O O . ALA A 1 100 ? -12.689 -6.753 20.779 1.00 97.38 100 ALA A O 1
ATOM 759 N N . ARG A 1 101 ? -13.120 -6.413 18.617 1.00 95.62 101 ARG A N 1
ATOM 760 C CA . ARG A 1 101 ? -13.692 -7.742 18.340 1.00 95.62 101 ARG A CA 1
ATOM 761 C C . ARG A 1 101 ? -12.690 -8.897 18.506 1.00 95.62 101 ARG A C 1
ATOM 763 O O . ARG A 1 101 ? -13.072 -10.056 18.392 1.00 95.62 101 ARG A O 1
ATOM 770 N N . GLY A 1 102 ? -11.404 -8.598 18.698 1.00 94.31 102 GLY A N 1
ATOM 771 C CA . GLY A 1 102 ? -10.321 -9.589 18.701 1.00 94.31 102 GLY A CA 1
ATOM 772 C C . GLY A 1 102 ? -9.932 -10.100 17.306 1.00 94.31 102 GLY A C 1
ATOM 773 O O . GLY A 1 102 ? -9.184 -11.066 17.197 1.00 94.31 102 GLY A O 1
ATOM 774 N N . ALA A 1 103 ? -10.425 -9.464 16.239 1.00 94.81 103 ALA A N 1
ATOM 775 C CA . ALA A 1 103 ? -10.079 -9.768 14.854 1.00 94.81 103 ALA A CA 1
ATOM 776 C C . ALA A 1 103 ? -9.921 -8.481 14.032 1.00 94.81 103 ALA A C 1
ATOM 778 O O . ALA A 1 103 ? -10.558 -7.461 14.322 1.00 94.81 103 ALA A O 1
ATOM 779 N N . ALA A 1 104 ? -9.094 -8.556 12.988 1.00 97.12 104 ALA A N 1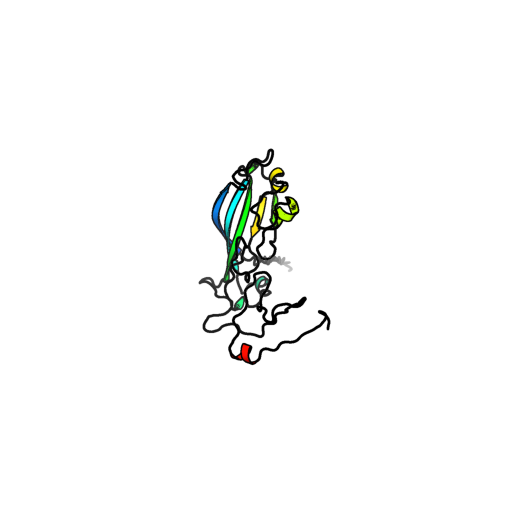
ATOM 780 C CA . ALA A 1 104 ? -8.893 -7.480 12.028 1.00 97.12 104 ALA A CA 1
ATOM 781 C C . ALA A 1 104 ? -9.507 -7.836 10.668 1.00 97.12 104 ALA A C 1
ATOM 783 O O . ALA A 1 104 ? -9.391 -8.966 10.195 1.00 97.12 104 ALA A O 1
ATOM 784 N N . LEU A 1 105 ? -10.130 -6.847 10.034 1.00 98.00 105 LEU A N 1
ATOM 785 C CA . LEU A 1 105 ? -10.499 -6.871 8.628 1.00 98.00 105 LEU A CA 1
ATOM 786 C C . LEU A 1 105 ? -9.377 -6.197 7.837 1.00 98.00 105 LEU A C 1
ATOM 788 O O . LEU A 1 105 ? -9.230 -4.976 7.891 1.00 98.00 105 LEU A O 1
ATOM 792 N N . TYR A 1 106 ? -8.595 -6.984 7.107 1.00 97.44 106 TYR A N 1
ATOM 793 C CA . TYR A 1 106 ? -7.605 -6.456 6.175 1.00 97.44 106 TYR A CA 1
ATOM 794 C C . TYR A 1 106 ? -8.233 -6.305 4.785 1.00 97.44 106 TYR A C 1
ATOM 796 O O . TYR A 1 106 ? -8.708 -7.283 4.209 1.00 97.44 106 TYR A O 1
ATOM 804 N N . ASP A 1 107 ? -8.257 -5.081 4.263 1.00 94.75 107 ASP A N 1
ATOM 805 C CA . ASP A 1 107 ? -8.760 -4.773 2.924 1.00 94.75 107 ASP A CA 1
ATOM 806 C C . ASP A 1 107 ? -7.586 -4.566 1.965 1.00 94.75 107 ASP A C 1
ATOM 808 O O . ASP A 1 107 ? -6.862 -3.564 2.036 1.00 94.75 107 ASP A O 1
ATOM 812 N N . VAL A 1 108 ? -7.430 -5.527 1.049 1.00 92.69 108 VAL A N 1
ATOM 813 C CA . VAL A 1 108 ? -6.587 -5.388 -0.141 1.00 92.69 108 VAL A CA 1
ATOM 814 C C . VAL A 1 108 ? -7.220 -4.301 -1.006 1.00 92.69 108 VAL A C 1
ATOM 816 O O . VAL A 1 108 ? -8.109 -4.556 -1.819 1.00 92.69 108 VAL A O 1
ATOM 819 N N . ASN A 1 109 ? -6.781 -3.063 -0.786 1.00 93.00 109 ASN A N 1
ATOM 820 C CA . ASN A 1 109 ? -7.341 -1.901 -1.459 1.00 93.00 109 ASN A CA 1
ATOM 821 C C . ASN A 1 109 ? -7.276 -2.038 -2.988 1.00 93.00 109 ASN A C 1
ATOM 823 O O . ASN A 1 109 ? -6.411 -2.706 -3.548 1.00 93.00 109 ASN A O 1
ATOM 827 N N . ASN A 1 110 ? -8.175 -1.357 -3.693 1.00 93.00 110 ASN A N 1
ATOM 828 C CA . ASN A 1 110 ? -8.151 -1.367 -5.152 1.00 93.00 110 ASN A CA 1
ATOM 829 C C . ASN A 1 110 ? -7.367 -0.160 -5.665 1.00 93.00 110 ASN A C 1
ATOM 831 O O . ASN A 1 110 ? -7.868 0.970 -5.601 1.00 93.00 110 ASN A O 1
ATOM 835 N N . ARG A 1 111 ? -6.151 -0.391 -6.175 1.00 92.44 111 ARG A N 1
ATOM 836 C CA . ARG A 1 111 ? -5.261 0.667 -6.687 1.00 92.44 111 ARG A CA 1
ATOM 837 C C . ARG A 1 111 ? -5.089 1.797 -5.666 1.00 92.44 111 ARG A C 1
ATOM 839 O O . ARG A 1 111 ? -5.348 2.966 -5.955 1.00 92.44 111 ARG A O 1
ATOM 846 N N . GLY A 1 112 ? -4.800 1.419 -4.420 1.00 93.56 112 GLY A N 1
ATOM 847 C CA . GLY A 1 112 ? -4.629 2.329 -3.289 1.00 93.56 112 GLY A CA 1
ATOM 848 C C . GLY A 1 112 ? -5.918 2.920 -2.704 1.00 93.56 112 GLY A C 1
ATOM 849 O O . GLY A 1 112 ? -5.854 3.637 -1.703 1.00 93.56 112 GLY A O 1
ATOM 850 N N . ASN A 1 113 ? -7.099 2.637 -3.267 1.00 93.38 113 ASN A N 1
ATOM 851 C CA . ASN A 1 113 ? -8.373 3.116 -2.725 1.00 93.38 113 ASN A CA 1
ATOM 852 C C . ASN A 1 113 ? -8.891 2.198 -1.618 1.00 93.38 113 ASN A C 1
ATOM 854 O O . ASN A 1 113 ? -9.195 1.034 -1.860 1.00 93.38 113 ASN A O 1
ATOM 858 N N . LYS A 1 114 ? -9.069 2.747 -0.416 1.00 94.81 114 LYS A N 1
ATOM 859 C CA . LYS A 1 114 ? -9.645 2.047 0.743 1.00 94.81 114 LYS A CA 1
ATOM 860 C C . LYS A 1 114 ? -11.142 1.790 0.522 1.00 94.81 114 LYS A C 1
ATOM 862 O O . LYS A 1 114 ? -11.908 2.757 0.462 1.00 94.81 114 LYS A O 1
ATOM 867 N N . LEU A 1 115 ? -11.564 0.528 0.391 1.00 95.06 115 LEU A N 1
ATOM 868 C CA . LEU A 1 115 ? -12.923 0.147 -0.023 1.00 95.06 115 LEU A CA 1
ATOM 869 C C . LEU A 1 115 ? -13.780 -0.463 1.089 1.00 95.06 115 LEU A C 1
ATOM 871 O O . LEU A 1 115 ? -15.003 -0.448 0.959 1.00 95.06 115 LEU A O 1
ATOM 875 N N . ALA A 1 116 ? -13.192 -0.937 2.190 1.00 97.00 116 ALA A N 1
ATOM 876 C CA . ALA A 1 116 ? -13.937 -1.621 3.249 1.00 97.00 116 ALA A CA 1
ATOM 877 C C . ALA A 1 116 ? -15.140 -0.802 3.750 1.00 97.00 116 ALA A C 1
ATOM 879 O O . ALA A 1 116 ? -16.239 -1.330 3.899 1.00 97.00 116 ALA A O 1
ATOM 880 N N . LEU A 1 117 ? -14.981 0.515 3.937 1.00 97.19 117 LEU A N 1
ATOM 881 C CA . LEU A 1 117 ? -16.095 1.361 4.386 1.00 97.19 117 LEU A CA 1
ATOM 882 C C . LEU A 1 117 ? -17.171 1.546 3.308 1.00 97.19 117 LEU A C 1
ATOM 884 O O . LEU A 1 117 ? -18.341 1.714 3.645 1.00 97.19 117 LEU A O 1
ATOM 888 N N . SER A 1 118 ? -16.813 1.469 2.026 1.00 95.75 118 SER A N 1
ATOM 889 C CA . SER A 1 118 ? -17.785 1.459 0.930 1.00 95.75 118 SER A CA 1
ATOM 890 C C . SER A 1 118 ? -18.649 0.202 0.996 1.00 95.75 118 SER A C 1
ATOM 892 O O . SER A 1 118 ? -19.875 0.295 1.023 1.00 95.75 118 SER A O 1
ATOM 894 N N . PHE A 1 119 ? -18.007 -0.966 1.098 1.00 96.06 119 PHE A N 1
ATOM 895 C CA . PHE A 1 119 ? -18.688 -2.258 1.062 1.00 96.06 119 PHE A CA 1
ATOM 896 C C . PHE A 1 119 ? -19.518 -2.541 2.311 1.00 96.06 119 PHE A C 1
ATOM 898 O O . PHE A 1 119 ? -20.648 -3.008 2.198 1.00 96.06 119 PHE A O 1
ATOM 905 N N . PHE A 1 120 ? -18.979 -2.252 3.494 1.00 97.69 120 PHE A N 1
ATOM 906 C CA . PHE A 1 120 ? -19.605 -2.666 4.748 1.00 97.69 120 PHE A CA 1
ATOM 907 C C . PHE A 1 120 ? -20.382 -1.551 5.443 1.00 97.69 120 PHE A C 1
ATOM 909 O O . PHE A 1 120 ? -21.353 -1.846 6.132 1.00 97.69 120 PHE A O 1
ATOM 916 N N . ASN A 1 121 ? -19.996 -0.286 5.246 1.00 98.00 121 ASN A N 1
ATOM 917 C CA . ASN A 1 121 ? -20.625 0.841 5.935 1.00 98.00 121 ASN A CA 1
ATOM 918 C C . ASN A 1 121 ? -21.390 1.796 5.010 1.00 98.00 121 ASN A C 1
ATOM 920 O O . ASN A 1 121 ? -21.930 2.790 5.492 1.00 98.00 121 ASN A O 1
ATOM 924 N N . ARG A 1 122 ? -21.404 1.578 3.687 1.00 96.88 122 ARG A N 1
ATOM 925 C CA . ARG A 1 122 ? -21.966 2.538 2.712 1.00 96.88 122 ARG A CA 1
ATOM 926 C C . ARG A 1 122 ? -21.320 3.934 2.804 1.00 96.88 122 ARG A C 1
ATOM 928 O O . ARG A 1 122 ? -21.955 4.945 2.523 1.00 96.88 122 ARG A O 1
ATOM 935 N N . GLY A 1 123 ? -20.054 3.996 3.223 1.00 94.50 123 GLY A N 1
ATOM 936 C CA . GLY A 1 123 ? -19.295 5.238 3.410 1.00 94.50 123 GLY A CA 1
ATOM 937 C C . GLY A 1 123 ? -18.661 5.792 2.131 1.00 94.50 123 GLY A C 1
ATOM 938 O O . GLY A 1 123 ? -18.072 6.867 2.159 1.00 94.50 123 GLY A O 1
ATOM 939 N N . GLY A 1 124 ? -18.769 5.085 1.005 1.00 90.75 124 GLY A N 1
ATOM 940 C CA . GLY A 1 124 ? -17.999 5.389 -0.201 1.00 90.75 124 GLY A CA 1
ATOM 941 C C . GLY A 1 124 ? -16.514 5.022 -0.068 1.00 90.75 124 GLY A C 1
ATOM 942 O O . GLY A 1 124 ? -16.066 4.470 0.941 1.00 90.75 124 GLY A O 1
ATOM 943 N N . SER A 1 125 ? -15.744 5.285 -1.122 1.00 86.38 125 SER A N 1
ATOM 944 C CA . SER A 1 125 ? -14.310 4.979 -1.184 1.00 86.38 125 SER A CA 1
ATOM 945 C C . SER A 1 125 ? -13.453 5.995 -0.422 1.00 86.38 125 SER A C 1
ATOM 947 O O . SER A 1 125 ? -13.830 7.152 -0.259 1.00 86.38 125 SER A O 1
ATOM 949 N N . GLY A 1 126 ? -12.252 5.581 -0.015 1.00 88.06 126 GLY A N 1
ATOM 950 C CA . GLY A 1 126 ? -11.228 6.468 0.550 1.00 88.06 126 GLY A CA 1
ATOM 951 C C . GLY A 1 126 ? -11.083 6.389 2.070 1.00 88.06 126 GLY A C 1
ATOM 952 O O . GLY A 1 126 ? -10.146 6.964 2.618 1.00 88.06 126 GLY A O 1
ATOM 953 N N . GLY A 1 127 ? -11.944 5.635 2.763 1.00 91.25 127 GLY A N 1
ATOM 954 C CA . GLY A 1 127 ? -11.771 5.316 4.190 1.00 91.25 127 GLY A CA 1
ATOM 955 C C . GLY A 1 127 ? -11.928 6.506 5.151 1.00 91.25 127 GLY A C 1
ATOM 956 O O . GLY A 1 127 ? -11.491 6.442 6.302 1.00 91.25 127 GLY A O 1
ATOM 957 N N . SER A 1 128 ? -12.514 7.616 4.690 1.00 93.62 128 SER A N 1
ATOM 958 C CA . SER A 1 128 ? -12.700 8.836 5.487 1.00 93.62 128 SER A CA 1
ATOM 959 C C . SER A 1 128 ? -14.094 8.966 6.091 1.00 93.62 128 SER A C 1
ATOM 961 O O . SER A 1 128 ? -14.223 9.423 7.225 1.00 93.62 128 SER A O 1
ATOM 963 N N . ASN A 1 129 ? -15.119 8.539 5.358 1.00 95.69 129 ASN A N 1
ATOM 964 C CA . ASN A 1 129 ? -16.504 8.616 5.787 1.00 95.69 129 ASN A CA 1
ATOM 965 C C . ASN A 1 129 ? -16.912 7.304 6.480 1.00 95.69 129 ASN A C 1
ATOM 967 O O . ASN A 1 129 ? -16.858 6.240 5.856 1.00 95.69 129 ASN A O 1
ATOM 971 N N . PRO A 1 130 ? -17.345 7.352 7.753 1.00 97.25 130 PRO A N 1
ATOM 972 C CA . PRO A 1 130 ? -17.775 6.159 8.470 1.00 97.25 130 PRO A CA 1
ATOM 973 C C . PRO A 1 130 ? -1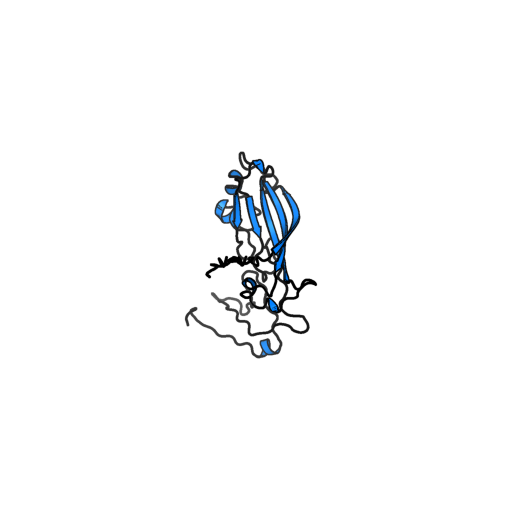9.060 5.546 7.911 1.00 97.25 130 PRO A C 1
ATOM 975 O O . PRO A 1 130 ? -19.353 4.411 8.274 1.00 97.25 130 PRO A O 1
ATOM 978 N N . GLY A 1 131 ? -19.825 6.271 7.085 1.00 97.50 131 GLY A N 1
ATOM 979 C CA . GLY A 1 131 ? -21.127 5.848 6.580 1.00 97.50 131 GLY A CA 1
ATOM 980 C C . GLY A 1 131 ? -22.094 5.533 7.718 1.00 97.50 131 GLY A C 1
ATOM 981 O O . GLY A 1 131 ? -22.183 6.266 8.709 1.00 97.50 131 GLY A O 1
ATOM 982 N N . ASP A 1 132 ? -22.782 4.402 7.602 1.00 97.81 132 ASP A N 1
ATOM 983 C CA . ASP A 1 132 ? -23.612 3.888 8.676 1.00 97.81 132 ASP A 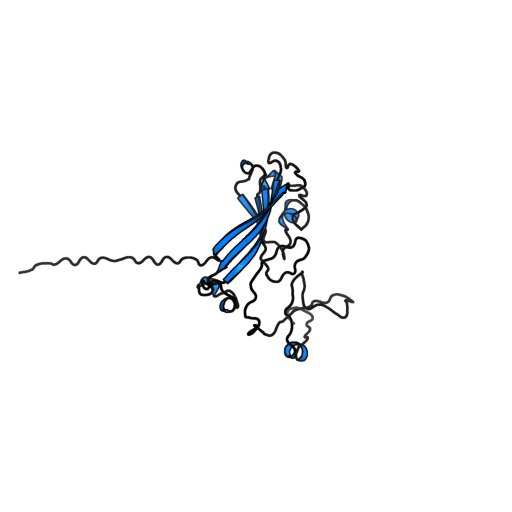CA 1
ATOM 984 C C . ASP A 1 132 ? -22.793 3.359 9.859 1.00 97.81 132 ASP A C 1
ATOM 986 O O . ASP A 1 132 ? -23.384 3.192 10.907 1.00 97.81 132 ASP A O 1
ATOM 990 N N . GLY A 1 133 ? -21.476 3.143 9.773 1.00 98.12 133 GLY A N 1
ATOM 991 C CA . GLY A 1 133 ? -20.637 2.711 10.898 1.00 98.12 133 GLY A CA 1
ATOM 992 C C . GLY A 1 133 ? -20.781 1.240 11.310 1.00 98.12 133 GLY A C 1
ATOM 993 O O . GLY A 1 133 ? -20.436 0.911 12.446 1.00 98.12 133 GLY A O 1
ATOM 994 N N . PHE A 1 134 ? -21.305 0.361 10.445 1.00 98.31 134 PHE A N 1
ATOM 995 C CA . PHE A 1 134 ? -21.497 -1.064 10.746 1.00 98.31 134 PHE A CA 1
ATOM 996 C C . PHE A 1 134 ? -20.250 -1.731 11.332 1.00 98.31 134 PHE A C 1
ATOM 998 O O . PHE A 1 134 ? -20.340 -2.304 12.416 1.00 98.31 134 PHE A O 1
ATOM 1005 N N . LEU A 1 135 ? -19.091 -1.626 10.675 1.00 98.50 135 LEU A N 1
ATOM 1006 C CA . LEU A 1 135 ? -17.850 -2.233 11.168 1.00 98.50 135 LEU A CA 1
ATOM 1007 C C . LEU A 1 135 ? -17.473 -1.709 12.562 1.00 98.50 135 LEU A C 1
ATOM 1009 O O . LEU A 1 135 ? -17.144 -2.496 13.450 1.00 98.50 135 LEU A O 1
ATOM 1013 N N . MET A 1 136 ? -17.606 -0.398 12.777 1.00 98.56 136 MET A N 1
ATOM 1014 C CA . MET A 1 136 ? -17.199 0.256 14.020 1.00 98.56 136 MET A CA 1
ATOM 1015 C C . MET A 1 136 ? -18.072 -0.157 15.203 1.00 98.56 136 MET A C 1
ATOM 1017 O O . MET A 1 136 ? -17.552 -0.505 16.261 1.00 98.56 136 MET A O 1
ATOM 1021 N N . ARG A 1 137 ? -19.394 -0.218 14.998 1.00 98.38 137 ARG A N 1
ATOM 1022 C CA . ARG A 1 137 ? -20.352 -0.702 16.007 1.00 98.38 137 ARG A CA 1
ATOM 1023 C C . ARG A 1 137 ? -20.106 -2.142 16.458 1.00 98.38 137 ARG A C 1
ATOM 1025 O O . ARG A 1 137 ? -20.633 -2.543 17.487 1.00 98.38 137 ARG A O 1
ATOM 1032 N N . HIS A 1 138 ? -19.357 -2.919 15.679 1.00 98.06 138 HIS A N 1
ATOM 1033 C CA . HIS A 1 138 ? -19.061 -4.324 15.955 1.00 98.06 138 HIS A CA 1
ATOM 1034 C C . HIS A 1 138 ? -17.609 -4.564 16.390 1.00 98.06 138 HIS A C 1
ATOM 1036 O O . HIS A 1 138 ? -17.190 -5.723 16.441 1.00 98.06 138 HIS A O 1
ATOM 1042 N N . GLY A 1 139 ? -16.854 -3.499 16.686 1.00 98.31 139 GLY A N 1
ATOM 1043 C CA . GLY A 1 139 ? -15.506 -3.595 17.251 1.00 98.31 139 GLY A CA 1
ATOM 1044 C C . GLY A 1 139 ? -14.421 -3.987 16.248 1.00 98.31 139 GLY A C 1
ATOM 1045 O O . GLY A 1 139 ? -13.345 -4.413 16.665 1.00 98.31 139 GLY A O 1
ATOM 1046 N N . TRP A 1 140 ? -14.681 -3.927 14.939 1.00 98.62 140 TRP A N 1
ATOM 1047 C CA . TRP A 1 140 ? -13.692 -4.345 13.946 1.00 98.62 140 TRP A CA 1
ATOM 1048 C C . TRP A 1 140 ? -12.518 -3.373 13.872 1.00 98.62 140 TRP A C 1
ATOM 1050 O O . TRP A 1 140 ? -12.702 -2.190 13.596 1.00 98.62 140 TRP A O 1
ATOM 1060 N N . VAL A 1 141 ? -11.303 -3.906 14.000 1.00 98.75 141 VAL A N 1
ATOM 1061 C CA . VAL A 1 141 ? -10.102 -3.210 13.532 1.00 98.75 141 VAL A CA 1
ATOM 1062 C C . VAL A 1 141 ? -10.048 -3.356 12.015 1.00 98.75 141 VAL A C 1
ATOM 1064 O O . VAL A 1 141 ? -10.135 -4.471 11.506 1.00 98.75 141 VAL A O 1
ATOM 1067 N N . VAL A 1 142 ? -9.921 -2.254 11.282 1.00 98.56 142 VAL A N 1
ATOM 1068 C CA . VAL A 1 142 ? -9.829 -2.263 9.815 1.00 98.56 142 VAL A CA 1
ATOM 1069 C C . VAL A 1 142 ? -8.437 -1.820 9.406 1.00 98.56 142 VAL A C 1
ATOM 1071 O O . VAL A 1 142 ? -7.976 -0.777 9.859 1.00 98.56 142 VAL A O 1
ATOM 1074 N N . VAL A 1 143 ? -7.772 -2.599 8.560 1.00 98.25 143 VAL A N 1
ATOM 1075 C CA . VAL A 1 143 ? -6.383 -2.371 8.155 1.00 98.25 143 VAL A CA 1
ATOM 1076 C C . VAL A 1 143 ? -6.298 -2.291 6.638 1.00 98.25 143 VAL A C 1
ATOM 1078 O O . VAL A 1 143 ? -6.882 -3.105 5.927 1.00 98.25 143 VAL A O 1
ATOM 1081 N N . TRP A 1 144 ? -5.519 -1.332 6.155 1.00 97.75 144 TRP A N 1
ATOM 1082 C CA . TRP A 1 144 ? -5.120 -1.209 4.762 1.00 97.75 144 TRP A CA 1
ATOM 1083 C C . TRP A 1 144 ? -3.612 -1.026 4.677 1.00 97.75 144 TRP A C 1
ATOM 1085 O O . TRP A 1 144 ? -3.039 -0.317 5.506 1.00 97.75 144 TRP A O 1
ATOM 1095 N N . SER A 1 145 ? -2.996 -1.568 3.629 1.00 96.38 145 SER A N 1
ATOM 1096 C CA . SER A 1 145 ? -1.642 -1.183 3.232 1.00 96.38 145 SER A CA 1
ATOM 1097 C C . SER A 1 145 ? -1.527 -0.993 1.727 1.00 96.38 145 SER A C 1
ATOM 1099 O O . SER A 1 145 ? -2.262 -1.621 0.967 1.00 96.38 145 SER A O 1
ATOM 1101 N N . GLY A 1 146 ? -0.608 -0.144 1.278 1.00 95.62 146 GLY A N 1
ATOM 1102 C CA . GLY A 1 146 ? -0.249 -0.100 -0.138 1.00 95.62 146 GLY A CA 1
ATOM 1103 C C . GLY A 1 146 ? 0.272 -1.457 -0.625 1.00 95.62 146 GLY A C 1
ATOM 1104 O O . GLY A 1 146 ? 0.908 -2.189 0.133 1.00 95.62 146 GLY A O 1
ATOM 1105 N N . TRP A 1 147 ? -0.034 -1.812 -1.872 1.00 92.88 147 TRP A N 1
ATOM 1106 C CA . TRP A 1 147 ? 0.444 -3.059 -2.492 1.00 92.88 147 TRP A CA 1
ATOM 1107 C C . TRP A 1 147 ? 0.942 -2.872 -3.927 1.00 92.88 147 TRP A C 1
ATOM 1109 O O . TRP A 1 147 ? 1.669 -3.715 -4.440 1.00 92.88 147 TRP A O 1
ATOM 1119 N N . ASP A 1 148 ? 0.561 -1.770 -4.565 1.00 93.00 148 ASP A N 1
ATOM 1120 C CA . ASP A 1 148 ? 0.870 -1.475 -5.955 1.00 93.00 148 ASP A CA 1
ATOM 1121 C C . ASP A 1 148 ? 1.960 -0.398 -6.015 1.00 93.00 148 ASP A C 1
ATOM 1123 O O . ASP A 1 148 ? 1.802 0.697 -5.459 1.00 93.00 148 ASP A O 1
ATOM 1127 N N . GLY A 1 149 ? 3.087 -0.770 -6.628 1.00 91.31 149 GLY A N 1
ATOM 1128 C CA . GLY A 1 149 ? 4.309 0.027 -6.707 1.00 91.31 149 GLY A CA 1
ATOM 1129 C C . GLY A 1 149 ? 4.338 1.043 -7.844 1.00 91.31 149 GLY A C 1
ATOM 1130 O O . GLY A 1 149 ? 5.238 1.878 -7.893 1.00 91.31 149 GLY A O 1
ATOM 1131 N N . GLU A 1 150 ? 3.372 0.984 -8.761 1.00 90.19 150 GLU A N 1
ATOM 1132 C CA . GLU A 1 150 ? 3.349 1.833 -9.953 1.00 90.19 150 GLU A CA 1
ATOM 1133 C C . GLU A 1 150 ? 2.329 2.968 -9.850 1.00 90.19 150 GLU A C 1
ATOM 1135 O O . GLU A 1 150 ? 2.242 3.807 -10.746 1.00 90.19 150 GLU A O 1
ATOM 1140 N N . LEU A 1 151 ? 1.543 3.033 -8.774 1.00 93.25 151 LEU A N 1
ATOM 1141 C CA . LEU A 1 151 ? 0.561 4.097 -8.588 1.00 93.25 151 LEU A CA 1
ATOM 1142 C C . LEU A 1 151 ? 1.241 5.459 -8.465 1.00 93.25 151 LEU A C 1
ATOM 1144 O O . LEU A 1 151 ? 2.195 5.628 -7.713 1.00 93.25 151 LEU A O 1
ATOM 1148 N N . LEU A 1 152 ? 0.692 6.462 -9.146 1.00 89.69 152 LEU A N 1
ATOM 1149 C CA . LEU A 1 152 ? 1.047 7.860 -8.934 1.00 89.69 152 LEU A CA 1
ATOM 1150 C C . LEU A 1 152 ? 0.381 8.380 -7.651 1.00 89.69 152 LEU A C 1
ATOM 1152 O O . LEU A 1 152 ? -0.786 8.038 -7.390 1.00 89.69 152 LEU A O 1
ATOM 1156 N N . PRO A 1 153 ? 1.079 9.234 -6.878 1.00 85.06 153 PRO A N 1
ATOM 1157 C CA . PRO A 1 153 ? 0.525 9.811 -5.663 1.00 85.06 153 PRO A CA 1
ATOM 1158 C C . PRO A 1 153 ? -0.633 10.744 -6.027 1.00 85.06 153 PRO A C 1
ATOM 1160 O O . PRO A 1 153 ? -0.463 11.721 -6.756 1.00 85.06 153 PRO A O 1
ATOM 1163 N N . GLU A 1 154 ? -1.830 10.438 -5.530 1.00 83.00 154 GLU A N 1
ATOM 1164 C CA . GLU A 1 154 ? -3.029 11.237 -5.775 1.00 83.00 154 GLU A CA 1
ATOM 1165 C C . GLU A 1 154 ? -4.008 11.107 -4.603 1.00 83.00 154 GLU A C 1
ATOM 1167 O O . GLU A 1 154 ? -4.461 10.011 -4.261 1.00 83.00 154 GLU A O 1
ATOM 1172 N N . GLY A 1 155 ? -4.366 12.237 -3.990 1.00 82.56 155 GLY A N 1
ATOM 1173 C CA . GLY A 1 155 ? -5.317 12.270 -2.880 1.00 82.56 155 GLY A CA 1
ATOM 1174 C C . GLY A 1 155 ? -4.898 11.363 -1.718 1.00 82.56 155 GLY A C 1
ATOM 1175 O O . GLY A 1 155 ? -3.811 11.506 -1.172 1.00 82.56 155 GLY A O 1
ATOM 1176 N N . ALA A 1 156 ? -5.781 10.440 -1.327 1.00 81.12 156 ALA A N 1
ATOM 1177 C CA . ALA A 1 156 ? -5.567 9.504 -0.216 1.00 81.12 156 ALA A CA 1
ATOM 1178 C C . ALA A 1 156 ? -5.219 8.073 -0.678 1.00 81.12 156 ALA A C 1
ATOM 1180 O O . ALA A 1 156 ? -5.481 7.109 0.061 1.00 81.12 156 ALA A O 1
ATOM 1181 N N . ARG A 1 157 ? -4.712 7.933 -1.912 1.00 89.94 157 ARG A N 1
ATOM 1182 C CA . ARG A 1 157 ? -4.301 6.659 -2.510 1.00 89.94 157 ARG A CA 1
ATOM 1183 C C . ARG A 1 157 ? -3.096 6.097 -1.758 1.00 89.94 157 ARG A C 1
ATOM 1185 O O . ARG A 1 157 ? -2.125 6.807 -1.547 1.00 89.94 157 ARG A O 1
ATOM 1192 N N . MET A 1 158 ? -3.190 4.835 -1.355 1.00 94.81 158 MET A N 1
ATOM 1193 C CA . MET A 1 158 ? -2.107 4.118 -0.680 1.00 94.81 158 MET A CA 1
ATOM 1194 C C . MET A 1 158 ? -1.167 3.478 -1.695 1.00 94.81 158 MET A C 1
ATOM 1196 O O . MET A 1 158 ? -1.637 2.884 -2.666 1.00 94.81 158 MET A O 1
ATOM 1200 N N . GLN A 1 159 ? 0.132 3.565 -1.450 1.00 95.50 159 GLN A N 1
ATOM 1201 C CA . GLN A 1 159 ? 1.179 3.125 -2.363 1.00 95.50 159 GLN A CA 1
ATOM 1202 C C . GLN A 1 159 ? 2.105 2.112 -1.697 1.00 95.50 159 GLN A C 1
ATOM 1204 O O . GLN A 1 159 ? 2.343 2.150 -0.486 1.00 95.50 159 GLN A O 1
ATOM 1209 N N . LEU A 1 160 ? 2.618 1.193 -2.509 1.00 95.94 160 LEU A N 1
ATOM 1210 C CA . LEU A 1 160 ? 3.844 0.480 -2.191 1.00 95.94 160 LEU A CA 1
ATOM 1211 C C . LEU A 1 160 ? 5.007 1.279 -2.794 1.00 95.94 160 LEU A C 1
ATOM 1213 O O . LEU A 1 160 ? 4.932 1.752 -3.921 1.00 95.94 160 LEU A O 1
ATOM 1217 N N . HIS A 1 161 ? 6.082 1.449 -2.041 1.00 95.31 161 HIS A N 1
ATOM 1218 C CA . HIS A 1 161 ? 7.268 2.195 -2.446 1.00 95.31 161 HIS A CA 1
ATOM 1219 C C . HIS A 1 161 ? 8.381 1.196 -2.748 1.00 95.31 161 HIS A C 1
ATOM 1221 O O . HIS A 1 161 ? 9.203 0.869 -1.889 1.00 95.31 161 HIS A O 1
ATOM 1227 N N . ALA A 1 162 ? 8.359 0.657 -3.967 1.00 93.25 162 ALA A N 1
ATOM 1228 C CA . ALA A 1 162 ? 9.370 -0.276 -4.447 1.00 93.25 162 ALA A CA 1
ATOM 1229 C C . ALA A 1 162 ? 10.627 0.469 -4.926 1.00 93.25 162 ALA A C 1
ATOM 1231 O O . ALA A 1 162 ? 10.518 1.553 -5.511 1.00 93.25 162 ALA A O 1
ATOM 1232 N N . PRO A 1 163 ? 11.827 -0.108 -4.756 1.00 93.12 163 PRO A N 1
ATOM 1233 C CA . PRO A 1 163 ? 13.002 0.388 -5.446 1.00 93.12 163 PRO A CA 1
ATOM 1234 C C . PRO A 1 163 ? 12.877 0.133 -6.952 1.00 93.12 163 PRO A C 1
ATOM 1236 O O . PRO A 1 163 ? 12.287 -0.850 -7.397 1.00 93.12 163 PRO A O 1
ATOM 1239 N N . VAL A 1 164 ? 13.490 1.006 -7.747 1.00 91.31 164 VAL A N 1
ATOM 1240 C CA . VAL A 1 164 ? 13.596 0.799 -9.193 1.00 91.31 164 VAL A CA 1
ATOM 1241 C C . VAL A 1 164 ? 14.667 -0.255 -9.459 1.00 91.31 164 VAL A C 1
ATOM 1243 O O . VAL A 1 164 ? 15.816 -0.081 -9.051 1.00 91.31 164 VAL A O 1
ATOM 1246 N N . ALA A 1 165 ? 14.304 -1.331 -10.155 1.00 92.56 165 ALA A N 1
ATOM 1247 C CA . ALA A 1 165 ? 15.259 -2.343 -10.587 1.00 92.56 165 ALA A CA 1
ATOM 1248 C C . ALA A 1 165 ? 16.246 -1.773 -11.627 1.00 92.56 165 ALA A C 1
ATOM 1250 O O . ALA A 1 165 ? 15.870 -1.050 -12.552 1.00 92.56 165 ALA A O 1
ATOM 1251 N N . GLY A 1 166 ? 17.529 -2.101 -11.471 1.00 90.88 166 GLY A N 1
ATOM 1252 C CA . GLY A 1 166 ? 18.635 -1.552 -12.250 1.00 90.88 166 GLY A CA 1
ATOM 1253 C C . GLY A 1 166 ? 19.301 -0.344 -11.587 1.00 90.88 166 GLY A C 1
ATOM 1254 O O . GLY A 1 166 ? 19.193 -0.100 -10.388 1.00 90.88 166 GLY A O 1
ATOM 1255 N N . THR A 1 167 ? 20.049 0.426 -12.379 1.00 85.44 167 THR A N 1
ATOM 1256 C CA . THR A 1 167 ? 20.711 1.659 -11.917 1.00 85.44 167 THR A CA 1
ATOM 1257 C C . THR A 1 167 ? 20.605 2.750 -12.973 1.00 85.44 167 THR A C 1
ATOM 1259 O O . THR A 1 167 ? 20.400 2.463 -14.146 1.00 85.44 167 THR A O 1
ATOM 1262 N N . ALA A 1 168 ? 20.848 4.011 -12.604 1.00 84.12 168 ALA A N 1
ATOM 1263 C CA . ALA A 1 168 ? 20.891 5.103 -13.582 1.00 84.12 168 ALA A CA 1
ATOM 1264 C C . ALA A 1 168 ? 21.925 4.875 -14.709 1.00 84.12 168 ALA A C 1
ATOM 1266 O O . ALA A 1 168 ? 21.745 5.368 -15.818 1.00 84.12 168 ALA A O 1
ATOM 1267 N N . LYS A 1 169 ? 23.003 4.124 -14.432 1.00 87.38 169 LYS A N 1
ATOM 1268 C CA . LYS A 1 169 ? 24.034 3.765 -15.422 1.00 87.38 169 LYS A CA 1
ATOM 1269 C C . LYS A 1 169 ? 23.663 2.536 -16.254 1.00 87.38 169 LYS A C 1
ATOM 1271 O O . LYS A 1 169 ? 24.069 2.441 -17.405 1.00 87.38 169 LYS A O 1
ATOM 1276 N N . HIS A 1 170 ? 22.905 1.614 -15.668 1.00 88.19 170 HIS A N 1
ATOM 1277 C CA . HIS A 1 170 ? 22.463 0.369 -16.290 1.00 88.19 170 HIS A CA 1
ATOM 1278 C C . HIS A 1 170 ? 20.954 0.219 -16.065 1.00 88.19 170 HIS A C 1
ATOM 1280 O O . HIS A 1 170 ? 20.541 -0.541 -15.181 1.00 88.19 170 HIS A O 1
ATOM 1286 N N . PRO A 1 171 ? 20.130 1.011 -16.773 1.00 90.88 171 PRO A N 1
ATOM 1287 C CA . PRO A 1 171 ? 18.688 0.899 -16.658 1.00 90.88 171 PRO A CA 1
ATOM 1288 C C . PRO A 1 171 ? 18.228 -0.413 -17.288 1.00 90.88 171 PRO A C 1
ATOM 1290 O O . PRO A 1 171 ? 18.760 -0.839 -18.317 1.00 90.88 171 PRO A O 1
ATOM 1293 N N . ILE A 1 172 ? 17.206 -1.025 -16.700 1.00 91.62 172 ILE A N 1
ATOM 1294 C CA . ILE A 1 172 ? 16.485 -2.105 -17.365 1.00 91.62 172 ILE A CA 1
ATOM 1295 C C 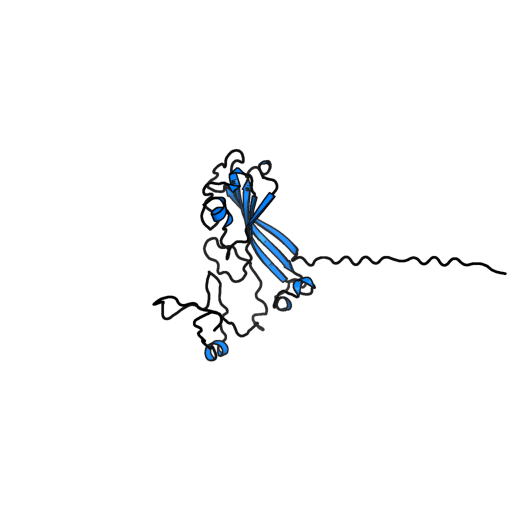. ILE A 1 172 ? 15.595 -1.462 -18.423 1.00 91.62 172 ILE A C 1
ATOM 1297 O O . ILE A 1 172 ? 14.797 -0.569 -18.134 1.00 91.62 172 ILE A O 1
ATOM 1301 N N . VAL A 1 173 ? 15.773 -1.891 -19.668 1.00 91.56 173 VAL A N 1
ATOM 1302 C CA . VAL A 1 173 ? 14.978 -1.441 -20.808 1.00 91.56 173 VAL A CA 1
ATOM 1303 C C . VAL A 1 173 ? 14.464 -2.653 -21.559 1.00 91.56 173 VAL A C 1
ATOM 1305 O O . VAL A 1 173 ? 15.147 -3.669 -21.677 1.00 91.56 173 VAL A O 1
ATOM 1308 N N . GLY A 1 174 ? 13.261 -2.535 -22.097 1.00 90.31 174 GLY A N 1
ATOM 1309 C CA . GLY A 1 174 ? 12.631 -3.607 -22.841 1.00 90.31 174 GLY A CA 1
ATOM 1310 C C . GLY A 1 174 ? 11.372 -3.126 -23.549 1.00 90.31 174 GLY A C 1
ATOM 1311 O O . GLY A 1 174 ? 10.955 -1.977 -23.363 1.00 90.31 174 GLY A O 1
ATOM 1312 N N . PRO A 1 175 ? 10.774 -3.983 -24.386 1.00 90.94 175 PRO A N 1
ATOM 1313 C CA . PRO A 1 175 ? 9.476 -3.696 -24.971 1.00 90.94 175 PRO A CA 1
ATOM 1314 C C . PRO A 1 175 ? 8.423 -3.580 -23.863 1.00 90.94 175 PRO A C 1
ATOM 1316 O O . PRO A 1 175 ? 8.287 -4.470 -23.028 1.00 90.94 175 PRO A O 1
ATOM 1319 N N . VAL A 1 176 ? 7.652 -2.493 -23.885 1.00 90.25 176 VAL A N 1
ATOM 1320 C CA . VAL A 1 176 ? 6.498 -2.289 -23.002 1.00 90.25 176 VAL A CA 1
ATOM 1321 C C . VAL A 1 176 ? 5.242 -2.324 -23.859 1.00 90.25 176 VAL A C 1
ATOM 1323 O O . VAL A 1 176 ? 5.135 -1.590 -24.841 1.00 90.25 176 VAL A O 1
ATOM 1326 N N . ARG A 1 177 ? 4.287 -3.179 -23.488 1.00 90.62 177 ARG A N 1
ATOM 1327 C CA . ARG A 1 177 ? 2.972 -3.246 -24.127 1.00 90.62 177 ARG A CA 1
ATOM 1328 C C . ARG A 1 177 ? 1.943 -2.591 -23.218 1.00 90.62 177 ARG A C 1
ATOM 1330 O O . ARG A 1 177 ? 1.865 -2.914 -22.039 1.00 90.62 177 ARG A O 1
ATOM 1337 N N . TYR A 1 178 ? 1.121 -1.724 -23.794 1.00 89.62 178 TYR A N 1
ATOM 1338 C CA . TYR A 1 178 ? -0.032 -1.142 -23.122 1.00 89.62 178 TYR A CA 1
ATOM 1339 C C . TYR A 1 178 ? -1.255 -1.273 -24.024 1.00 89.62 178 TYR A C 1
ATOM 1341 O O . TYR A 1 178 ? -1.172 -1.013 -25.224 1.00 89.62 178 TYR A O 1
ATOM 1349 N N . GLU A 1 179 ? -2.379 -1.700 -23.456 1.00 88.38 179 GLU A N 1
ATOM 1350 C CA . GLU A 1 179 ? -3.643 -1.800 -24.178 1.00 88.38 179 GLU A CA 1
ATOM 1351 C C . GLU A 1 179 ? -4.512 -0.578 -23.889 1.00 88.38 179 GLU A C 1
ATOM 1353 O O . GLU A 1 179 ? -4.709 -0.190 -22.738 1.00 88.38 179 GLU A O 1
ATOM 1358 N N . ILE A 1 180 ? -5.038 0.023 -24.954 1.00 85.44 180 ILE A N 1
ATOM 1359 C CA . ILE A 1 180 ? -5.912 1.190 -24.884 1.00 85.44 180 ILE A CA 1
ATOM 1360 C C . ILE A 1 180 ? -7.265 0.781 -25.454 1.00 85.44 180 ILE A C 1
ATOM 1362 O O . ILE A 1 180 ? -7.377 0.502 -26.645 1.00 85.44 180 ILE A O 1
ATOM 1366 N N . SER A 1 181 ? -8.304 0.797 -24.625 1.00 83.56 181 SER A N 1
ATOM 1367 C CA . SER A 1 181 ? -9.683 0.683 -25.101 1.00 83.56 181 SER A CA 1
ATOM 1368 C C . SER A 1 181 ? -10.241 2.076 -25.379 1.00 83.56 181 SER A C 1
ATOM 1370 O O . SER A 1 181 ? -10.265 2.940 -24.497 1.00 83.56 181 SER A O 1
ATOM 1372 N N . VAL A 1 182 ? -10.697 2.304 -26.609 1.00 79.06 182 VAL A N 1
ATOM 1373 C CA . VAL A 1 182 ? -11.325 3.564 -27.019 1.00 79.06 182 VAL A CA 1
ATOM 1374 C C . VAL A 1 182 ? -12.817 3.322 -27.208 1.00 79.06 182 VAL A C 1
ATOM 1376 O O . VAL A 1 182 ? -13.215 2.487 -28.013 1.00 79.06 182 VAL A O 1
ATOM 1379 N N . THR A 1 183 ? -13.645 4.045 -26.455 1.00 74.50 183 THR A N 1
ATOM 1380 C CA . THR A 1 183 ? -15.106 4.037 -26.593 1.00 74.50 183 THR A CA 1
ATOM 1381 C C . THR A 1 183 ? -15.598 5.422 -27.030 1.00 74.50 183 THR A C 1
ATOM 1383 O O . THR A 1 183 ? -15.187 6.434 -26.459 1.00 74.50 183 THR A O 1
ATOM 1386 N N . GLY A 1 184 ? -16.473 5.463 -28.044 1.00 71.75 184 GLY A N 1
ATOM 1387 C CA . GLY A 1 184 ? -17.078 6.691 -28.590 1.00 71.75 184 GLY A CA 1
ATOM 1388 C C . GLY A 1 184 ? -16.106 7.631 -29.323 1.00 71.75 184 GLY A C 1
ATOM 1389 O O . GLY A 1 184 ? -14.966 7.258 -29.600 1.00 71.75 184 GLY A O 1
ATOM 1390 N N . ASP A 1 185 ? -16.555 8.866 -29.592 1.00 69.62 185 ASP A N 1
ATOM 1391 C CA . ASP A 1 185 ? -15.775 9.959 -30.212 1.00 69.62 185 ASP A CA 1
ATOM 1392 C C . ASP A 1 185 ? -14.752 10.557 -29.226 1.00 69.62 185 ASP A C 1
ATOM 1394 O O . ASP A 1 185 ? -14.741 11.748 -28.906 1.00 69.62 185 ASP A O 1
ATOM 1398 N N . GLY A 1 186 ? -13.922 9.686 -28.653 1.00 65.44 186 GLY A N 1
ATOM 1399 C CA . GLY A 1 186 ? -12.904 10.053 -27.684 1.00 65.44 186 GLY A CA 1
ATOM 1400 C C . GLY A 1 186 ? -11.801 10.936 -28.281 1.00 65.44 186 GLY A C 1
ATOM 1401 O O . GLY A 1 186 ? -11.668 11.066 -29.496 1.00 65.44 186 GLY A O 1
ATOM 1402 N N . PRO A 1 187 ? -10.956 11.535 -27.429 1.00 71.81 187 PRO A N 1
ATOM 1403 C CA . PRO A 1 187 ? -9.879 12.403 -27.887 1.00 71.81 187 PRO A CA 1
ATOM 1404 C C . PRO A 1 187 ? -8.889 11.656 -28.794 1.00 71.81 187 PRO A C 1
ATOM 1406 O O . PRO A 1 187 ? -8.504 10.525 -28.496 1.00 71.81 187 PRO A O 1
ATOM 1409 N N . ASN A 1 188 ? -8.360 12.350 -29.811 1.00 78.94 188 ASN A N 1
ATOM 1410 C CA . ASN A 1 188 ? -7.291 11.862 -30.706 1.00 78.94 188 ASN A CA 1
ATOM 1411 C C . ASN A 1 188 ? -5.924 11.679 -30.003 1.00 78.94 188 ASN A C 1
ATOM 1413 O O . ASN A 1 188 ? -4.896 11.512 -30.657 1.00 78.94 188 ASN A O 1
ATOM 1417 N N . ARG A 1 189 ? -5.883 11.772 -28.668 1.00 82.75 189 ARG A N 1
ATOM 1418 C CA . ARG A 1 189 ? -4.708 11.539 -27.825 1.00 82.75 189 ARG A CA 1
ATOM 1419 C C . ARG A 1 189 ? -5.133 10.832 -26.547 1.00 82.75 189 ARG A C 1
ATOM 1421 O O . ARG A 1 189 ? -6.065 11.266 -25.871 1.00 82.75 189 ARG A O 1
ATOM 1428 N N . ARG A 1 190 ? -4.411 9.771 -26.196 1.00 82.81 190 ARG A N 1
ATOM 1429 C CA . ARG A 1 190 ? -4.571 9.027 -24.945 1.00 82.81 190 ARG A CA 1
ATOM 1430 C C . ARG A 1 190 ? -3.203 8.847 -24.297 1.00 82.81 190 ARG A C 1
ATOM 1432 O O . ARG A 1 190 ? -2.225 8.654 -25.021 1.00 82.81 190 ARG A O 1
ATOM 1439 N N . PRO A 1 191 ? -3.111 8.940 -22.966 1.00 83.56 191 PRO A N 1
ATOM 1440 C CA . PRO A 1 191 ? -1.868 8.637 -22.288 1.00 83.56 191 PRO A CA 1
ATOM 1441 C C . PRO A 1 191 ? -1.643 7.113 -22.259 1.00 83.56 191 PRO A C 1
ATOM 1443 O O . PRO A 1 191 ? -2.595 6.334 -22.318 1.00 83.56 191 PRO A O 1
ATOM 1446 N N . ILE A 1 192 ? -0.378 6.689 -22.190 1.00 85.56 192 ILE A N 1
ATOM 1447 C CA . ILE A 1 192 ? 0.029 5.273 -22.112 1.00 85.56 192 ILE A CA 1
ATOM 1448 C C . ILE A 1 192 ? 0.114 4.869 -20.631 1.00 85.56 192 ILE A C 1
ATOM 1450 O O . ILE A 1 192 ? 1.165 4.498 -20.122 1.00 85.56 192 ILE A O 1
ATOM 1454 N N . ASN A 1 193 ? -0.991 5.067 -19.917 1.00 87.44 193 ASN A N 1
ATOM 1455 C CA . ASN A 1 193 ? -1.232 4.649 -18.538 1.00 87.44 193 ASN A CA 1
ATOM 1456 C C . ASN A 1 193 ? -2.729 4.773 -18.221 1.00 87.44 193 ASN A C 1
ATOM 1458 O O . ASN A 1 193 ? -3.502 5.388 -18.958 1.00 87.44 193 ASN A O 1
ATOM 1462 N N . GLY A 1 194 ? -3.156 4.195 -17.099 1.00 86.00 194 GLY A N 1
ATOM 1463 C CA . GLY A 1 194 ? -4.557 4.221 -16.699 1.00 86.00 194 GLY A CA 1
ATOM 1464 C C . GLY A 1 194 ? -4.756 3.838 -15.242 1.00 86.00 194 GLY A C 1
ATOM 1465 O O . GLY A 1 194 ? -3.860 3.314 -14.585 1.00 86.00 194 GLY A O 1
ATOM 1466 N N . GLY A 1 195 ? -5.939 4.138 -14.704 1.00 84.19 195 GLY A N 1
ATOM 1467 C CA . GLY A 1 195 ? -6.290 3.777 -13.328 1.00 84.19 195 GLY A CA 1
ATOM 1468 C C . GLY A 1 195 ? -5.372 4.372 -12.254 1.00 84.19 195 GLY A C 1
ATOM 1469 O O . GLY A 1 195 ? -5.289 3.794 -11.178 1.00 84.19 195 GLY A O 1
ATOM 1470 N N . GLY A 1 196 ? -4.682 5.480 -12.546 1.00 87.88 196 GLY A N 1
ATOM 1471 C CA . GLY A 1 196 ? -3.758 6.131 -11.617 1.00 87.88 196 GLY A CA 1
ATOM 1472 C C . GLY A 1 196 ? -2.330 5.577 -11.609 1.00 87.88 196 GLY A C 1
ATOM 1473 O O . GLY A 1 196 ? -1.557 6.000 -10.759 1.00 87.88 196 GLY A O 1
ATOM 1474 N N . HIS A 1 197 ? -1.967 4.671 -12.523 1.00 90.94 197 HIS A N 1
ATOM 1475 C CA . HIS A 1 197 ? -0.598 4.150 -12.636 1.00 90.94 197 HIS A CA 1
ATOM 1476 C C . HIS A 1 197 ? 0.315 5.140 -13.359 1.00 90.94 197 HIS A C 1
ATOM 1478 O O . HIS A 1 197 ? -0.137 5.948 -14.176 1.00 90.94 197 HIS A O 1
ATOM 1484 N N . GLY A 1 198 ? 1.609 5.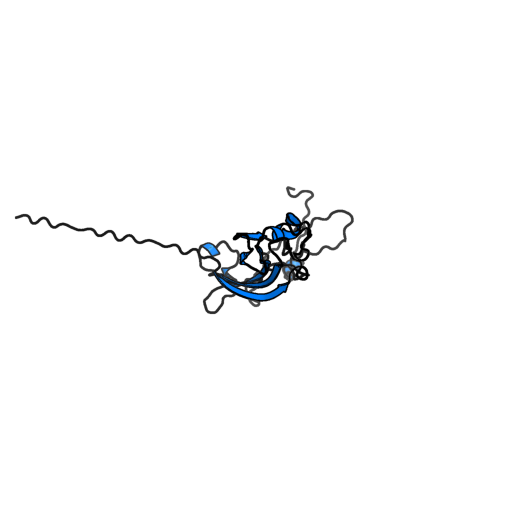056 -13.082 1.00 88.88 198 GLY A N 1
ATOM 1485 C CA . GLY A 1 198 ? 2.665 5.671 -13.866 1.00 88.88 198 GLY A CA 1
ATOM 1486 C C . GLY A 1 198 ? 2.863 4.966 -15.207 1.00 88.88 198 GLY A C 1
ATOM 1487 O O . GLY A 1 198 ? 2.165 4.016 -15.556 1.00 88.88 198 GLY A O 1
ATOM 1488 N N . ALA A 1 199 ? 3.823 5.469 -15.975 1.00 88.50 199 ALA A N 1
ATOM 1489 C CA . ALA A 1 199 ? 4.289 4.850 -17.207 1.00 88.50 199 ALA A CA 1
ATOM 1490 C C . ALA A 1 199 ? 5.814 4.870 -17.238 1.00 88.50 199 ALA A C 1
ATOM 1492 O O . ALA A 1 199 ? 6.454 5.740 -16.640 1.00 88.50 199 ALA A O 1
ATOM 1493 N N . TYR A 1 200 ? 6.392 3.955 -18.005 1.00 88.12 200 TYR A N 1
ATOM 1494 C CA . TYR A 1 200 ? 7.825 3.927 -18.252 1.00 88.12 200 TYR A CA 1
ATOM 1495 C C . TYR A 1 200 ? 8.220 5.028 -19.232 1.00 88.12 200 TYR A C 1
ATOM 1497 O O . TYR A 1 200 ? 7.566 5.247 -20.256 1.00 88.12 200 TYR A O 1
ATOM 1505 N N . ARG A 1 201 ? 9.325 5.721 -18.941 1.00 88.44 201 ARG A N 1
ATOM 1506 C CA . ARG A 1 201 ? 9.890 6.686 -19.884 1.00 88.44 201 ARG A CA 1
ATOM 1507 C C . ARG A 1 201 ? 10.429 5.925 -21.101 1.00 88.44 201 ARG A C 1
ATOM 1509 O O . ARG A 1 201 ? 11.289 5.063 -20.923 1.00 88.44 201 ARG A O 1
ATOM 1516 N N . PRO A 1 202 ? 9.985 6.240 -22.326 1.00 90.56 202 PRO A N 1
ATOM 1517 C CA . PRO A 1 202 ? 10.455 5.520 -23.494 1.00 90.56 202 PRO A CA 1
ATOM 1518 C C . PRO A 1 202 ? 11.880 5.953 -23.861 1.00 90.56 202 PRO A C 1
ATOM 1520 O O . PRO A 1 202 ? 12.281 7.103 -23.650 1.00 90.56 202 PRO A O 1
ATOM 1523 N N . THR A 1 203 ? 12.652 5.025 -24.424 1.00 92.31 203 THR A N 1
ATOM 1524 C CA . THR A 1 203 ? 13.951 5.336 -25.036 1.00 92.31 203 THR A CA 1
ATOM 1525 C C . THR A 1 203 ? 13.744 6.021 -26.390 1.00 92.31 203 THR A C 1
ATOM 1527 O O . THR A 1 203 ? 12.673 5.902 -26.985 1.00 92.31 203 THR A O 1
ATOM 1530 N N . ALA A 1 204 ? 14.763 6.718 -26.908 1.00 93.06 204 ALA A N 1
ATOM 1531 C CA . ALA A 1 204 ? 14.686 7.349 -28.233 1.00 93.06 204 ALA A CA 1
ATOM 1532 C C . ALA A 1 204 ? 14.360 6.319 -29.330 1.00 93.06 204 ALA A C 1
ATOM 1534 O O . ALA A 1 204 ? 13.372 6.465 -30.040 1.00 93.06 204 ALA A O 1
ATOM 1535 N N . ASN A 1 205 ? 15.107 5.211 -29.370 1.00 92.12 205 ASN A N 1
ATOM 1536 C CA . ASN A 1 205 ? 14.843 4.117 -30.303 1.00 92.12 205 ASN A CA 1
ATOM 1537 C C . ASN A 1 205 ? 13.460 3.480 -30.082 1.00 92.12 205 ASN A C 1
ATOM 1539 O O . ASN A 1 205 ? 12.771 3.150 -31.041 1.00 92.12 205 ASN A O 1
ATOM 1543 N N . GLY A 1 206 ? 13.028 3.315 -28.826 1.00 91.62 206 GLY A N 1
ATOM 1544 C CA . GLY A 1 206 ? 11.698 2.791 -28.511 1.00 91.62 206 GLY A CA 1
ATOM 1545 C C . GLY A 1 206 ? 10.569 3.682 -29.032 1.00 91.62 206 GLY A C 1
ATOM 1546 O O . GLY A 1 206 ? 9.570 3.159 -29.507 1.00 91.62 206 GLY A O 1
ATOM 1547 N N . LEU A 1 207 ? 10.739 5.010 -29.000 1.00 91.38 207 LEU A N 1
ATOM 1548 C CA . LEU A 1 207 ? 9.800 5.953 -29.618 1.00 91.38 207 LEU A CA 1
ATOM 1549 C C . LEU A 1 207 ? 9.810 5.859 -31.146 1.00 91.38 207 LEU A C 1
ATOM 1551 O O . LEU A 1 207 ? 8.746 5.855 -31.755 1.00 91.38 207 LEU A O 1
ATOM 1555 N N . GLU A 1 208 ? 10.993 5.781 -31.758 1.00 94.56 208 GLU A N 1
ATOM 1556 C CA . GLU A 1 208 ? 11.150 5.717 -33.218 1.00 94.56 208 GLU A CA 1
ATOM 1557 C C . GLU A 1 208 ? 10.608 4.414 -33.821 1.00 94.56 208 GLU A C 1
ATOM 1559 O O . GLU A 1 208 ? 10.145 4.404 -34.958 1.00 94.56 208 GLU A O 1
ATOM 1564 N N . THR A 1 209 ? 10.644 3.321 -33.056 1.00 93.81 209 THR A N 1
ATOM 1565 C CA . THR A 1 209 ? 10.258 1.973 -33.510 1.00 93.81 209 THR A CA 1
ATOM 1566 C C . THR A 1 209 ? 8.939 1.474 -32.915 1.00 93.81 209 THR A C 1
ATOM 1568 O O . THR A 1 209 ? 8.551 0.328 -33.154 1.00 93.81 209 THR A O 1
ATOM 1571 N N . ALA A 1 210 ? 8.233 2.309 -32.143 1.00 92.75 210 ALA A N 1
ATOM 1572 C CA . ALA A 1 210 ? 6.960 1.945 -31.533 1.00 92.75 210 ALA A CA 1
ATOM 1573 C C . ALA A 1 210 ? 5.931 1.534 -32.596 1.00 92.75 210 ALA A C 1
ATOM 1575 O O . ALA A 1 210 ? 5.779 2.180 -33.632 1.00 92.75 210 ALA A O 1
ATOM 1576 N N . THR A 1 211 ? 5.173 0.478 -32.307 1.00 93.12 211 THR A N 1
ATOM 1577 C CA . THR A 1 211 ? 4.072 0.024 -33.160 1.00 93.12 211 THR A CA 1
ATOM 1578 C C . THR A 1 211 ? 2.747 0.182 -32.432 1.00 93.12 211 THR A C 1
ATOM 1580 O O . THR A 1 211 ? 2.661 0.002 -31.217 1.00 93.12 211 THR A O 1
ATOM 1583 N N . LEU A 1 212 ? 1.704 0.520 -33.186 1.00 90.75 212 LEU A N 1
ATOM 1584 C CA . LEU A 1 212 ? 0.327 0.509 -32.713 1.00 90.75 212 LEU A CA 1
ATOM 1585 C C . LEU A 1 212 ? -0.424 -0.560 -33.497 1.00 90.75 212 LEU A C 1
ATOM 1587 O O . LEU A 1 212 ? -0.535 -0.483 -34.718 1.00 90.75 212 LEU A O 1
ATOM 1591 N N . THR A 1 213 ? -0.925 -1.555 -32.779 1.00 90.56 213 THR A N 1
ATOM 1592 C CA . THR A 1 213 ? -1.832 -2.567 -33.323 1.00 90.56 213 THR A CA 1
ATOM 1593 C C . THR A 1 213 ? -3.227 -2.326 -32.764 1.00 90.56 213 THR A C 1
ATOM 1595 O O . THR A 1 213 ? -3.383 -1.692 -31.718 1.00 90.56 213 THR A O 1
ATOM 1598 N N . TRP A 1 214 ? -4.248 -2.797 -33.474 1.00 89.94 214 TRP A N 1
ATOM 1599 C CA . TRP A 1 214 ? -5.632 -2.706 -33.027 1.00 89.94 214 TRP A CA 1
ATOM 1600 C C . TRP A 1 214 ? -6.315 -4.060 -33.208 1.00 89.94 214 TRP A C 1
ATOM 1602 O O . TRP A 1 214 ? -5.959 -4.819 -34.109 1.00 89.94 214 TRP A O 1
ATOM 1612 N N . ARG A 1 215 ? -7.283 -4.333 -32.337 1.00 88.25 215 ARG A N 1
ATOM 1613 C CA . ARG A 1 215 ? -8.161 -5.503 -32.373 1.00 88.25 215 ARG A CA 1
ATOM 1614 C C . ARG A 1 215 ? -9.569 -5.080 -31.975 1.00 88.25 215 ARG A C 1
ATOM 1616 O O . ARG A 1 215 ? -9.709 -4.129 -31.199 1.00 88.25 215 ARG A O 1
ATOM 1623 N N . GLN A 1 216 ? -10.591 -5.740 -32.514 1.00 87.44 216 GLN A N 1
ATOM 1624 C CA . GLN A 1 216 ? -11.978 -5.414 -32.186 1.00 87.44 216 GLN A CA 1
ATOM 1625 C C . GLN A 1 216 ? -12.405 -6.084 -30.876 1.00 87.44 216 GLN A C 1
ATOM 1627 O O . GLN A 1 216 ? -13.074 -5.448 -30.063 1.00 87.44 216 GLN A O 1
ATOM 1632 N N . GLN A 1 217 ? -11.984 -7.328 -30.664 1.00 85.31 217 GLN A N 1
ATOM 1633 C CA . GLN A 1 217 ? -12.190 -8.114 -29.452 1.00 85.31 217 GLN A CA 1
ATOM 1634 C C . GLN A 1 217 ? -10.849 -8.563 -28.848 1.00 85.31 217 GLN A C 1
ATOM 1636 O O . GLN A 1 217 ? -9.839 -8.596 -29.553 1.00 85.31 217 GLN A O 1
ATOM 1641 N N . PRO A 1 218 ? -10.794 -8.896 -27.543 1.00 78.00 218 PRO A N 1
ATOM 1642 C CA . PRO A 1 218 ? -9.568 -9.362 -26.888 1.00 78.00 218 PRO A CA 1
ATOM 1643 C C . PRO A 1 218 ? -8.920 -10.596 -27.535 1.00 78.00 218 PRO A C 1
ATOM 1645 O O . PRO A 1 218 ? -7.695 -10.735 -27.469 1.00 78.00 218 PRO A O 1
ATOM 1648 N N . GLU A 1 219 ? -9.741 -11.469 -28.116 1.00 85.38 219 GLU A N 1
ATOM 1649 C CA . GLU A 1 219 ? -9.372 -12.738 -28.750 1.00 85.38 219 GLU A CA 1
ATOM 1650 C C . GLU A 1 219 ? -9.015 -12.660 -30.245 1.00 85.38 219 GLU A C 1
ATOM 1652 O O . GLU A 1 219 ? -8.541 -13.665 -30.777 1.00 85.38 219 GLU A O 1
ATOM 1657 N N . ASP A 1 220 ? -9.219 -11.509 -30.898 1.00 78.12 220 ASP A N 1
ATOM 1658 C CA . ASP A 1 220 ? -8.852 -11.292 -32.310 1.00 78.12 220 ASP A CA 1
ATOM 1659 C C . ASP A 1 220 ? -7.331 -11.161 -32.528 1.00 78.12 220 ASP A C 1
ATOM 1661 O O . ASP A 1 220 ? -6.617 -10.637 -31.630 1.00 78.12 220 ASP A O 1
#

Radius of gyration: 25.75 Å; chains: 1; bounding box: 60×82×59 Å

Sequence (220 aa):
MSFFRQIRTTVSLITLVAAPAIAELTEFEITRREPFAGGKEFGTVGAYERISGTVHFSIDPTAKSSQQIVDLQHAPTDASGRVNFSADLTILAPADLSQARGAALYDVNNRGNKLALSFFNRGGSGGSNPGDGFLMRHGWVVVWSGWDGELLPEGARMQLHAPVAGTAKHPIVGPVRYEISVTGDGPNRRPINGGGHGAYRPTANGLETATLTWRQQPED

Secondary structure (DSSP, 8-state):
-----------------------EEEEEEEEEEEEGGGG-B-GGG-BEEEEEEEEEEEE-TTSTTGGGSTTGGGS---TTS-EEEEEEEEEEEESSGGGS-S-EEE---BTTB--HHHHHHS--TTS---TT-HHHHTT-EEEEE---SSBPP-TT---EEPPPSB-SSSB------------SS--S---S--TTB--PPPPHHHHHT------SSTT-